Protein AF-A1SFR6-F1 (afdb_monomer_lite)

pLDDT: mean 79.35, std 17.64, range [28.84, 97.44]

Secondary structure (DSSP, 8-state):
---------HHHHHHHHHHHHHHTT-HHHHHHHHHHHHHHHHHHHHHHHTGGGSSSHHHHHHHHHHHHHHHHHHHHHSS-SSPPPHHHHHHHHHHHHHHTS-HHHHHHHHTTSPP-THHHH----TTTTSHHHHTTTT-------TTSPPPHHHHHHHHHTT--HHHHHHHHHHHHHHHHHHHHHHHHTT-HHHHHHHHHHHHHHHHHHHHHHHHHHTT-TT-HHHHHHHHHHTT--SHHHHHHTS-HHHHHHHHHHHSPPPPP--

Radius of gyration: 21.37 Å; chains: 1; bounding box: 47×49×62 Å

Structure (mmCIF, N/CA/C/O backbone):
data_AF-A1SFR6-F1
#
_entry.id   AF-A1SFR6-F1
#
loop_
_atom_site.group_PDB
_atom_site.id
_atom_site.type_symbol
_atom_site.label_atom_id
_atom_site.label_alt_id
_atom_site.label_comp_id
_atom_site.label_asym_id
_atom_site.label_entity_id
_atom_site.label_seq_id
_atom_site.pdbx_PDB_ins_code
_atom_site.Cartn_x
_atom_site.Cartn_y
_atom_site.Cartn_z
_atom_site.occupancy
_atom_site.B_iso_or_equiv
_atom_site.auth_seq_id
_atom_site.auth_comp_id
_atom_site.auth_asym_id
_atom_site.auth_atom_id
_atom_site.pdbx_PDB_model_num
ATOM 1 N N . MET A 1 1 ? -21.993 -15.827 -24.158 1.00 38.09 1 MET A N 1
ATOM 2 C CA . MET A 1 1 ? -21.712 -15.207 -22.851 1.00 38.09 1 MET A CA 1
ATOM 3 C C . MET A 1 1 ? -20.319 -15.636 -22.455 1.00 38.09 1 MET A C 1
ATOM 5 O O . MET A 1 1 ? -20.146 -16.711 -21.906 1.00 38.09 1 MET A O 1
ATOM 9 N N . THR A 1 2 ? -19.323 -14.873 -22.883 1.00 33.94 2 THR A N 1
ATOM 10 C CA . THR A 1 2 ? -17.959 -14.974 -22.367 1.00 33.94 2 THR A CA 1
ATOM 11 C C . THR A 1 2 ? -17.976 -14.317 -20.997 1.00 33.94 2 THR A C 1
ATOM 13 O O . THR A 1 2 ? -18.221 -13.115 -20.919 1.00 33.94 2 THR A O 1
ATOM 16 N N . GLU A 1 3 ? -17.816 -15.111 -19.939 1.00 28.84 3 GLU A N 1
ATOM 17 C CA . GLU A 1 3 ? -17.457 -14.597 -18.619 1.00 28.84 3 GLU A CA 1
ATOM 18 C C . GLU A 1 3 ? -16.194 -13.759 -18.798 1.00 28.84 3 GLU A C 1
ATOM 20 O O . GLU A 1 3 ? -15.129 -14.270 -19.148 1.00 28.84 3 GLU A O 1
ATOM 25 N N . THR A 1 4 ? -16.339 -12.445 -18.664 1.00 29.62 4 THR A N 1
ATOM 26 C CA . THR A 1 4 ? -15.201 -11.551 -18.513 1.00 29.62 4 THR A CA 1
ATOM 27 C C . THR A 1 4 ? -14.475 -12.030 -17.257 1.00 29.62 4 THR A C 1
ATOM 29 O O . THR A 1 4 ? -15.132 -12.114 -16.217 1.00 29.62 4 THR A O 1
ATOM 32 N N . PRO A 1 5 ? -13.182 -12.394 -17.316 1.00 35.88 5 PRO A N 1
ATOM 33 C CA . PRO A 1 5 ? -12.451 -12.739 -16.106 1.00 35.88 5 PRO A CA 1
ATOM 34 C C . PRO A 1 5 ? -12.616 -11.568 -15.137 1.00 35.88 5 PRO A C 1
ATOM 36 O O . PRO A 1 5 ? -12.372 -10.422 -15.522 1.00 35.88 5 PRO A O 1
ATOM 39 N N . HIS A 1 6 ? -13.114 -11.834 -13.925 1.00 38.12 6 HIS A N 1
ATOM 40 C CA . HIS A 1 6 ? -13.080 -10.846 -12.858 1.00 38.12 6 HIS A CA 1
ATOM 41 C C . HIS A 1 6 ? -11.612 -10.455 -12.702 1.00 38.12 6 HIS A C 1
ATOM 43 O O . HIS A 1 6 ? -10.792 -11.232 -12.222 1.00 38.12 6 HIS A O 1
ATOM 49 N N . HIS A 1 7 ? -11.256 -9.276 -13.204 1.00 45.97 7 HIS A N 1
ATOM 50 C CA . HIS A 1 7 ? -10.092 -8.587 -12.695 1.00 45.97 7 HIS A CA 1
ATOM 51 C C . HIS A 1 7 ? -10.418 -8.340 -11.227 1.00 45.97 7 HIS A C 1
ATOM 53 O O . HIS A 1 7 ? -11.244 -7.475 -10.936 1.00 45.97 7 HIS A O 1
ATOM 59 N N . ASP A 1 8 ? -9.868 -9.179 -10.347 1.00 61.69 8 ASP A N 1
ATOM 60 C CA . ASP A 1 8 ? -9.979 -9.009 -8.902 1.00 61.69 8 ASP A CA 1
ATOM 61 C C . ASP A 1 8 ? -9.606 -7.560 -8.597 1.00 61.69 8 ASP A C 1
ATOM 63 O O . ASP A 1 8 ? -8.489 -7.120 -8.898 1.00 61.69 8 ASP A O 1
ATOM 67 N N . ARG A 1 9 ? -10.571 -6.785 -8.094 1.00 82.19 9 ARG A N 1
ATOM 68 C CA . ARG A 1 9 ? -10.307 -5.400 -7.719 1.00 82.19 9 ARG A CA 1
ATOM 69 C C . ARG A 1 9 ? -9.296 -5.422 -6.580 1.00 82.19 9 ARG A C 1
ATOM 71 O O . ARG A 1 9 ? -9.320 -6.314 -5.730 1.00 82.19 9 ARG A O 1
ATOM 78 N N . LEU A 1 10 ? -8.391 -4.451 -6.560 1.00 84.69 10 LEU A N 1
ATOM 79 C CA . LEU A 1 10 ? -7.332 -4.405 -5.556 1.00 84.69 10 LEU A CA 1
ATOM 80 C C . LEU A 1 10 ? -7.887 -4.407 -4.110 1.00 84.69 10 LEU A C 1
ATOM 82 O O . LEU A 1 10 ? -7.353 -5.162 -3.292 1.00 84.69 10 LEU A O 1
ATOM 86 N N . PRO A 1 11 ? -8.997 -3.699 -3.794 1.00 90.31 11 PRO A N 1
ATOM 87 C CA . PRO A 1 11 ? -9.683 -3.837 -2.507 1.00 90.31 11 PRO A CA 1
ATOM 88 C C . PRO A 1 11 ? -10.073 -5.278 -2.137 1.00 90.31 11 PRO A C 1
ATOM 90 O O . PRO A 1 11 ? -9.856 -5.699 -1.000 1.00 90.31 11 PRO A O 1
ATOM 93 N N . ASP A 1 12 ? -10.575 -6.072 -3.088 1.00 90.62 12 ASP A N 1
ATOM 94 C CA . ASP A 1 12 ? -10.993 -7.460 -2.841 1.00 90.62 12 ASP A CA 1
ATOM 95 C C . ASP A 1 12 ? -9.790 -8.354 -2.502 1.00 90.62 12 ASP A C 1
ATOM 97 O O . ASP A 1 12 ? -9.860 -9.216 -1.617 1.00 90.62 12 ASP A O 1
ATOM 101 N N . ALA A 1 13 ? -8.652 -8.116 -3.162 1.00 89.88 13 ALA A N 1
ATOM 102 C CA . ALA A 1 13 ? -7.407 -8.827 -2.889 1.00 89.88 13 ALA A CA 1
ATOM 103 C C . ALA A 1 13 ? -6.877 -8.536 -1.473 1.00 89.88 13 ALA A C 1
ATOM 105 O O . ALA A 1 13 ? -6.418 -9.455 -0.785 1.00 89.88 13 ALA A O 1
ATOM 106 N N . TYR A 1 14 ? -6.987 -7.286 -1.015 1.00 92.31 14 TYR A N 1
ATOM 107 C CA . TYR A 1 14 ? -6.647 -6.889 0.352 1.00 92.31 14 TYR A CA 1
ATOM 108 C C . TYR A 1 14 ? -7.624 -7.454 1.390 1.00 92.31 14 TYR A C 1
ATOM 110 O O . TYR A 1 14 ? -7.184 -7.923 2.441 1.00 92.31 14 TYR A O 1
ATOM 118 N N . ALA A 1 15 ? -8.924 -7.510 1.090 1.00 93.19 15 ALA A N 1
ATOM 119 C CA . ALA A 1 15 ? -9.906 -8.154 1.962 1.00 93.19 15 ALA A CA 1
ATOM 120 C C . ALA A 1 15 ? -9.605 -9.654 2.147 1.00 93.19 15 ALA A C 1
ATOM 122 O O . ALA A 1 15 ? -9.674 -10.185 3.256 1.00 93.19 15 ALA A O 1
ATOM 123 N N . GLU A 1 16 ? -9.202 -10.341 1.076 1.00 92.19 16 GLU A N 1
ATOM 124 C CA . GLU A 1 16 ? -8.763 -11.738 1.147 1.00 92.19 16 GLU A CA 1
ATOM 125 C C . GLU A 1 16 ? -7.450 -11.907 1.924 1.00 92.19 16 GLU A C 1
ATOM 127 O O . GLU A 1 16 ? -7.289 -12.854 2.693 1.00 92.19 16 GLU A O 1
ATOM 132 N N . LEU A 1 17 ? -6.499 -10.988 1.760 1.00 91.19 17 LEU A N 1
ATOM 133 C CA . LEU A 1 17 ? -5.267 -10.974 2.550 1.00 91.19 17 LEU A CA 1
ATOM 134 C C . LEU A 1 17 ? -5.560 -10.767 4.046 1.00 91.19 17 LEU A C 1
ATOM 136 O O . LEU A 1 17 ? -5.002 -11.485 4.874 1.00 91.19 17 LEU A O 1
ATOM 140 N N . SER A 1 18 ? -6.492 -9.869 4.382 1.00 94.12 18 SER A N 1
ATOM 141 C CA . SER A 1 18 ? -6.946 -9.633 5.756 1.00 94.12 18 SER A CA 1
ATOM 142 C C . SER A 1 18 ? -7.499 -10.906 6.396 1.00 94.12 18 SER A C 1
ATOM 144 O O . SER A 1 18 ? -7.052 -11.292 7.476 1.00 94.12 18 SER A O 1
ATOM 146 N N . ARG A 1 19 ? -8.399 -11.619 5.701 1.00 93.44 19 ARG A N 1
ATOM 147 C CA . ARG A 1 19 ? -8.963 -12.895 6.177 1.00 93.44 19 ARG A CA 1
ATOM 148 C C . ARG A 1 19 ? -7.900 -13.962 6.415 1.00 93.44 19 ARG A C 1
ATOM 150 O O . ARG A 1 19 ? -7.951 -14.648 7.432 1.00 93.44 19 ARG A O 1
ATOM 157 N N . ARG A 1 20 ? -6.926 -14.094 5.511 1.00 90.06 20 ARG A N 1
ATOM 158 C CA . ARG A 1 20 ? -5.835 -15.069 5.669 1.00 90.06 20 ARG A CA 1
ATOM 159 C C . ARG A 1 20 ? -4.965 -14.758 6.880 1.00 90.06 20 ARG A C 1
ATOM 161 O O . ARG A 1 20 ? -4.755 -15.635 7.706 1.00 90.06 20 ARG A O 1
ATOM 168 N N . HIS A 1 21 ? -4.528 -13.511 7.042 1.00 88.81 21 HIS A N 1
ATOM 169 C CA . HIS A 1 21 ? -3.731 -13.138 8.211 1.00 88.81 21 HIS A CA 1
ATOM 170 C C . HIS A 1 21 ? -4.509 -13.277 9.522 1.00 88.81 21 HIS A C 1
ATOM 172 O O . HIS A 1 21 ? -3.941 -13.718 10.517 1.00 88.81 21 HIS A O 1
ATOM 178 N N . ALA A 1 22 ? -5.809 -12.966 9.519 1.00 90.06 22 ALA A N 1
ATOM 179 C CA . ALA A 1 22 ? -6.687 -13.199 10.661 1.00 90.06 22 ALA A CA 1
ATOM 180 C C . ALA A 1 22 ? -6.756 -14.695 11.020 1.00 90.06 22 ALA A C 1
ATOM 182 O O . ALA A 1 22 ? -6.596 -15.054 12.186 1.00 90.06 22 ALA A O 1
ATOM 183 N N . HIS A 1 23 ? -6.914 -15.565 10.018 1.00 87.06 23 HIS A N 1
ATOM 184 C CA . HIS A 1 23 ? -6.896 -17.020 10.185 1.00 87.06 23 HIS A CA 1
ATOM 185 C C . HIS A 1 23 ? -5.557 -17.537 10.735 1.00 87.06 23 HIS A C 1
ATOM 187 O O . HIS A 1 23 ? -5.539 -18.382 11.627 1.00 87.06 23 HIS A O 1
ATOM 193 N N . ASP A 1 24 ? -4.444 -16.983 10.252 1.00 83.81 24 ASP A N 1
ATOM 194 C CA . ASP A 1 24 ? -3.088 -17.335 10.687 1.00 83.81 24 ASP A CA 1
ATOM 195 C C . ASP A 1 24 ? -2.719 -16.735 12.063 1.00 83.81 24 ASP A C 1
ATOM 197 O O . ASP A 1 24 ? -1.638 -16.996 12.595 1.00 83.81 24 ASP A O 1
ATOM 201 N N . GLY A 1 25 ? -3.605 -15.927 12.656 1.00 82.50 25 GLY A N 1
ATOM 202 C CA . GLY A 1 25 ? -3.404 -15.274 13.950 1.00 82.50 25 GLY A CA 1
ATOM 203 C C . GLY A 1 25 ? -2.518 -14.023 13.911 1.00 82.50 25 GLY A C 1
ATOM 204 O O . GLY A 1 25 ? -2.195 -13.476 14.969 1.00 82.50 25 GLY A O 1
ATOM 205 N N . ASP A 1 26 ? -2.140 -13.534 12.725 1.00 85.38 26 ASP A N 1
ATOM 206 C CA . ASP A 1 26 ? -1.416 -12.271 12.547 1.00 85.38 26 ASP A CA 1
ATOM 207 C C . ASP A 1 26 ? -2.402 -11.096 12.462 1.00 85.38 26 ASP A C 1
ATOM 209 O O . ASP A 1 26 ? -2.668 -10.513 11.409 1.00 85.38 26 ASP A O 1
ATOM 213 N N . LEU A 1 27 ? -2.966 -10.753 13.622 1.00 87.62 27 LEU A N 1
ATOM 214 C CA . LEU A 1 27 ? -3.956 -9.685 13.764 1.00 87.62 27 LEU A CA 1
ATOM 215 C C . LEU A 1 27 ? -3.473 -8.342 13.211 1.00 87.62 27 LEU A C 1
ATOM 217 O O . LEU A 1 27 ? -4.256 -7.607 12.614 1.00 87.62 27 LEU A O 1
ATOM 221 N N . ARG A 1 28 ? -2.187 -8.013 13.381 1.00 85.81 28 ARG A N 1
ATOM 222 C CA . ARG A 1 28 ? -1.653 -6.726 12.926 1.00 85.81 28 ARG A CA 1
ATOM 223 C C . ARG A 1 28 ? -1.632 -6.649 11.403 1.00 85.81 28 ARG A C 1
ATOM 225 O O . ARG A 1 28 ? -2.056 -5.632 10.856 1.00 85.81 28 ARG A O 1
ATOM 232 N N . LEU A 1 29 ? -1.165 -7.696 10.720 1.00 86.69 29 LEU A N 1
ATOM 233 C CA . LEU A 1 29 ? -1.217 -7.736 9.256 1.00 86.69 29 LEU A CA 1
ATOM 234 C C . LEU A 1 29 ? -2.659 -7.804 8.745 1.00 86.69 29 LEU A C 1
ATOM 236 O O . LEU A 1 29 ? -2.971 -7.167 7.742 1.00 86.69 29 LEU A O 1
ATOM 240 N N . ALA A 1 30 ? -3.559 -8.486 9.458 1.00 91.31 30 ALA A N 1
ATOM 241 C CA . ALA A 1 30 ? -4.975 -8.516 9.106 1.00 91.31 30 ALA A CA 1
ATOM 242 C C . ALA A 1 30 ? -5.618 -7.117 9.126 1.00 91.31 30 ALA A C 1
ATOM 244 O O . ALA A 1 30 ? -6.342 -6.764 8.192 1.00 91.31 30 ALA A O 1
ATOM 245 N N . GLN A 1 31 ? -5.320 -6.309 10.152 1.00 92.69 31 GLN A N 1
ATOM 246 C CA . GLN A 1 31 ? -5.772 -4.916 10.253 1.00 92.69 31 GLN A CA 1
ATOM 247 C C . GLN A 1 31 ? -5.195 -4.043 9.141 1.00 92.69 31 GLN A C 1
ATOM 249 O O . GLN A 1 31 ? -5.928 -3.299 8.498 1.00 92.69 31 GLN A O 1
ATOM 254 N N . LEU A 1 32 ? -3.882 -4.134 8.911 1.00 90.69 32 LEU A N 1
ATOM 255 C CA . LEU A 1 32 ? -3.212 -3.335 7.888 1.00 90.69 32 LEU A CA 1
ATOM 256 C C . LEU A 1 32 ? -3.719 -3.681 6.484 1.00 90.69 32 LEU A C 1
ATOM 258 O O . LEU A 1 32 ? -3.912 -2.778 5.678 1.00 90.69 32 LEU A O 1
ATOM 262 N N . ALA A 1 33 ? -3.990 -4.959 6.207 1.00 92.75 33 ALA A N 1
ATOM 263 C CA . ALA A 1 33 ? -4.591 -5.384 4.949 1.00 92.75 33 ALA A CA 1
ATOM 264 C C . ALA A 1 33 ? -6.013 -4.830 4.781 1.00 92.75 33 ALA A C 1
ATOM 266 O O . ALA A 1 33 ? -6.335 -4.323 3.712 1.00 92.75 33 ALA A O 1
ATOM 267 N N . ALA A 1 34 ? -6.845 -4.878 5.829 1.00 95.69 34 ALA A N 1
ATOM 268 C CA . ALA A 1 34 ? -8.190 -4.300 5.785 1.00 95.69 34 ALA A CA 1
ATOM 269 C C . ALA A 1 34 ? -8.139 -2.791 5.500 1.00 95.69 34 ALA A C 1
ATOM 271 O O . ALA A 1 34 ? -8.781 -2.318 4.566 1.00 95.69 34 ALA A O 1
ATOM 272 N N . TRP A 1 35 ? -7.297 -2.064 6.238 1.00 95.44 35 TRP A N 1
ATOM 273 C CA . TRP A 1 35 ? -7.113 -0.627 6.054 1.00 95.44 35 TRP A CA 1
ATOM 274 C C . TRP A 1 35 ? -6.573 -0.267 4.664 1.00 95.44 35 TRP A C 1
ATOM 276 O O . TRP A 1 35 ? -7.069 0.659 4.031 1.00 95.44 35 TRP A O 1
ATOM 286 N N . ALA A 1 36 ? -5.595 -1.016 4.147 1.00 92.25 36 ALA A N 1
ATOM 287 C CA . ALA A 1 36 ? -5.084 -0.805 2.793 1.00 92.25 36 ALA A CA 1
ATOM 288 C C . ALA A 1 36 ? -6.184 -0.990 1.732 1.00 92.25 36 ALA A C 1
ATOM 290 O O . ALA A 1 36 ? -6.252 -0.216 0.778 1.00 92.25 36 ALA A O 1
ATOM 291 N N . GLY A 1 37 ? -7.078 -1.966 1.927 1.00 93.50 37 GLY A N 1
ATOM 292 C CA . GLY A 1 37 ? -8.272 -2.127 1.100 1.00 93.50 37 GLY A CA 1
ATOM 293 C C . GLY A 1 37 ? -9.166 -0.884 1.118 1.00 93.50 37 GLY A C 1
ATOM 294 O O . GLY A 1 37 ? -9.553 -0.404 0.055 1.00 93.50 37 GLY A O 1
ATOM 295 N N . ASP A 1 38 ? -9.427 -0.317 2.298 1.00 96.12 38 ASP A N 1
ATOM 296 C CA . ASP A 1 38 ? -10.253 0.888 2.457 1.00 96.12 38 ASP A CA 1
ATOM 297 C C . ASP A 1 38 ? -9.625 2.127 1.790 1.00 96.12 38 ASP A C 1
ATOM 299 O O . ASP A 1 38 ? -10.324 2.906 1.137 1.00 96.12 38 ASP A O 1
ATOM 303 N N . VAL A 1 39 ? -8.300 2.290 1.881 1.00 93.50 39 VAL A N 1
ATOM 304 C CA . VAL A 1 39 ? -7.580 3.371 1.182 1.00 93.50 39 VAL A CA 1
ATOM 305 C C . VAL A 1 39 ? -7.718 3.232 -0.337 1.00 93.50 39 VAL A C 1
ATOM 30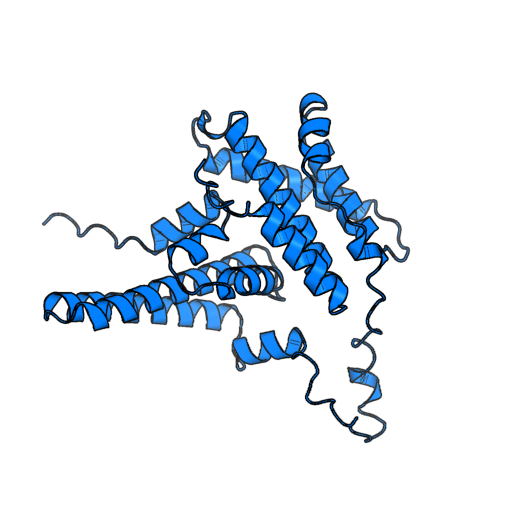7 O O . VAL A 1 39 ? -7.928 4.231 -1.024 1.00 93.50 39 VAL A O 1
ATOM 310 N N . HIS A 1 40 ? -7.665 2.012 -0.878 1.00 91.06 40 HIS A N 1
ATOM 311 C CA . HIS A 1 40 ? -7.886 1.801 -2.310 1.00 91.06 40 HIS A CA 1
ATOM 312 C C . HIS A 1 40 ? -9.345 2.006 -2.729 1.00 91.06 40 HIS A C 1
ATOM 314 O O . HIS A 1 40 ? -9.581 2.512 -3.822 1.00 91.06 40 HIS A O 1
ATOM 320 N N . VAL A 1 41 ? -10.323 1.698 -1.869 1.00 94.44 41 VAL A N 1
ATOM 321 C CA . VAL A 1 41 ? -11.729 2.075 -2.104 1.00 94.44 41 VAL A CA 1
ATOM 322 C C . VAL A 1 41 ? -11.866 3.592 -2.233 1.00 94.44 41 VAL A C 1
ATOM 324 O O . VAL A 1 41 ? -12.526 4.073 -3.157 1.00 94.44 41 VAL A O 1
ATOM 327 N N . LEU A 1 42 ? -11.226 4.351 -1.337 1.00 94.19 42 LEU A N 1
ATOM 328 C CA . LEU A 1 42 ? -11.203 5.809 -1.421 1.00 94.19 42 LEU A CA 1
ATOM 329 C C . LEU A 1 42 ? -10.559 6.278 -2.731 1.00 94.19 42 LEU A C 1
ATOM 331 O O . LEU A 1 42 ? -11.128 7.114 -3.429 1.00 94.19 42 LEU A O 1
ATOM 335 N N . GLU A 1 43 ? -9.394 5.736 -3.079 1.00 91.62 43 GLU A N 1
ATOM 336 C CA . GLU A 1 43 ? -8.693 6.093 -4.311 1.00 91.62 43 GLU A CA 1
ATOM 337 C C . GLU A 1 43 ? -9.566 5.842 -5.553 1.00 91.62 43 GLU A C 1
ATOM 339 O O . GLU A 1 43 ? -9.719 6.738 -6.385 1.00 91.62 43 GLU A O 1
ATOM 344 N N . GLU A 1 44 ? -10.188 4.663 -5.662 1.00 91.69 44 GLU A N 1
ATOM 345 C CA . GLU A 1 44 ? -11.110 4.324 -6.754 1.00 91.69 44 GLU A CA 1
ATOM 346 C C . GLU A 1 44 ? -12.264 5.332 -6.855 1.00 91.69 44 GLU A C 1
ATOM 348 O O . GLU A 1 44 ? -12.552 5.831 -7.945 1.00 91.69 44 GLU A O 1
ATOM 353 N N . LEU A 1 45 ? -12.885 5.693 -5.728 1.00 92.50 45 LEU A N 1
ATOM 354 C CA . LEU A 1 45 ? -13.964 6.681 -5.699 1.00 92.50 45 LEU A CA 1
ATOM 355 C C . LEU A 1 45 ? -13.497 8.071 -6.144 1.00 92.50 45 LEU A C 1
ATOM 357 O O . LEU A 1 45 ? -14.198 8.729 -6.911 1.00 92.50 45 LEU A O 1
ATOM 361 N N . LEU A 1 46 ? -12.315 8.521 -5.716 1.00 91.25 46 LEU A N 1
ATOM 362 C CA . LEU A 1 46 ? -11.770 9.810 -6.151 1.00 91.25 46 LEU A CA 1
ATOM 363 C C . LEU A 1 46 ? -11.587 9.844 -7.675 1.00 91.25 46 LEU A C 1
ATOM 365 O O . LEU A 1 46 ? -11.978 10.820 -8.323 1.00 91.25 46 LEU A O 1
ATOM 369 N N . TRP A 1 47 ? -11.054 8.769 -8.263 1.00 90.12 47 TRP A N 1
ATOM 370 C CA . TRP A 1 47 ? -10.910 8.647 -9.716 1.00 90.12 47 TRP A CA 1
ATOM 371 C C . TRP A 1 47 ? -12.256 8.623 -10.447 1.00 90.12 47 TRP A C 1
ATOM 373 O O . TRP A 1 47 ? -12.399 9.302 -11.466 1.00 90.12 47 TRP A O 1
ATOM 383 N N . GLU A 1 48 ? -13.245 7.894 -9.927 1.00 90.88 48 GLU A N 1
ATOM 384 C CA . GLU A 1 48 ? -14.599 7.836 -10.492 1.00 90.88 48 GLU A CA 1
ATOM 385 C C . GLU A 1 48 ? -15.328 9.191 -10.439 1.00 90.88 48 GLU A C 1
ATOM 387 O O . GLU A 1 48 ? -16.132 9.490 -11.325 1.00 90.88 48 GLU A O 1
ATOM 392 N N . HIS A 1 49 ? -15.045 10.020 -9.427 1.00 89.12 49 HIS A N 1
ATOM 393 C CA . HIS A 1 49 ? -15.846 11.205 -9.105 1.00 89.12 49 HIS A CA 1
ATOM 394 C C . HIS A 1 49 ? -15.196 12.565 -9.381 1.00 89.12 49 HIS A C 1
ATOM 396 O O . HIS A 1 49 ? -15.807 13.584 -9.058 1.00 89.12 49 HIS A O 1
ATOM 402 N N . GLY A 1 50 ? -14.019 12.642 -10.005 1.00 84.38 50 GLY A N 1
ATOM 403 C CA . GLY A 1 50 ? -13.498 13.956 -10.409 1.00 84.38 50 GLY A CA 1
ATOM 404 C C . GLY A 1 50 ? -11.987 14.117 -10.452 1.00 84.38 50 GLY A C 1
ATOM 405 O O . GLY A 1 50 ? -11.496 15.104 -11.003 1.00 84.38 50 GLY A O 1
ATOM 406 N N . LEU A 1 51 ? -11.233 13.192 -9.854 1.00 89.00 51 LEU A N 1
ATOM 407 C CA . LEU A 1 51 ? -9.793 13.375 -9.676 1.00 89.00 51 LEU A CA 1
ATOM 408 C C . LEU A 1 51 ? -9.062 13.469 -11.021 1.00 89.00 51 LEU A C 1
ATOM 410 O O . LEU A 1 51 ? -8.169 14.297 -11.171 1.00 89.00 51 LEU A O 1
ATOM 414 N N . ALA A 1 52 ? -9.498 12.709 -12.031 1.00 86.62 52 ALA A N 1
ATOM 415 C CA . ALA A 1 52 ? -8.931 12.756 -13.382 1.00 86.62 52 ALA A CA 1
ATOM 416 C C . ALA A 1 52 ? -9.136 14.104 -14.097 1.00 86.62 52 ALA A C 1
ATOM 418 O O . ALA A 1 52 ? -8.446 14.392 -15.073 1.00 86.62 52 ALA A O 1
ATOM 419 N N . GLN A 1 53 ? -10.095 14.916 -13.648 1.00 90.88 53 GLN A N 1
ATOM 420 C CA . GLN A 1 53 ? -10.383 16.237 -14.204 1.00 90.88 53 GLN A CA 1
ATOM 421 C C . GLN A 1 53 ? -9.677 17.363 -13.435 1.00 90.88 53 GLN A C 1
ATOM 423 O O . GLN A 1 53 ? -9.759 18.522 -13.849 1.00 90.88 53 GLN A O 1
ATOM 428 N N . ALA A 1 54 ? -8.985 17.050 -12.333 1.00 91.56 54 ALA A N 1
ATOM 429 C CA . ALA A 1 54 ? -8.183 18.023 -11.606 1.00 91.56 54 ALA A CA 1
ATOM 430 C C . ALA A 1 54 ? -6.985 18.493 -12.460 1.00 91.56 54 ALA A C 1
ATOM 432 O O . ALA A 1 54 ? -6.439 17.704 -13.233 1.00 91.56 54 ALA A O 1
ATOM 433 N N . PRO A 1 55 ? -6.531 19.755 -12.316 1.00 91.06 55 PRO A N 1
ATOM 434 C CA . PRO A 1 55 ? -5.353 20.255 -13.030 1.00 91.06 55 PRO A CA 1
ATOM 435 C C . PRO A 1 55 ? -4.075 19.456 -12.745 1.00 91.06 55 PRO A C 1
ATOM 437 O O . PRO A 1 55 ? -3.243 19.300 -13.633 1.00 91.06 55 PRO A O 1
ATOM 440 N N . ASP A 1 56 ? -3.941 18.955 -11.514 1.00 90.81 56 ASP A N 1
ATOM 441 C CA . ASP A 1 56 ? -2.877 18.047 -11.092 1.00 90.81 56 ASP A CA 1
ATOM 442 C C . ASP A 1 56 ? -3.472 16.950 -10.185 1.00 90.81 56 ASP A C 1
ATOM 444 O O . ASP A 1 56 ? -3.614 17.146 -8.971 1.00 90.81 56 ASP A O 1
ATOM 448 N N . PRO A 1 57 ? -3.884 15.807 -10.767 1.00 86.81 57 PRO A N 1
ATOM 449 C CA . PRO A 1 57 ? -4.513 14.714 -10.027 1.00 86.81 57 PRO A CA 1
ATOM 450 C C . PRO A 1 57 ? -3.623 14.125 -8.927 1.00 86.81 57 PRO A C 1
ATOM 452 O O . PRO A 1 57 ? -4.128 13.719 -7.884 1.00 86.81 57 PRO A O 1
ATOM 455 N N . LEU A 1 58 ? -2.301 14.091 -9.130 1.00 84.81 58 LEU A N 1
ATOM 456 C CA . LEU A 1 58 ? -1.369 13.489 -8.174 1.00 84.81 58 LEU A CA 1
ATOM 457 C C . LEU A 1 58 ? -1.156 14.387 -6.957 1.00 84.81 58 LEU A C 1
ATOM 459 O O . LEU A 1 58 ? -1.176 13.900 -5.828 1.00 84.81 58 LEU A O 1
ATOM 463 N N . VAL A 1 59 ? -1.001 15.696 -7.172 1.00 87.06 59 VAL A N 1
ATOM 464 C CA . VAL A 1 59 ? -0.920 16.667 -6.071 1.00 87.06 59 VAL A CA 1
ATOM 465 C C . VAL A 1 59 ? -2.227 16.694 -5.283 1.00 87.06 59 VAL A C 1
ATOM 467 O O . VAL A 1 59 ? -2.204 16.713 -4.053 1.00 87.06 59 VAL A O 1
ATOM 470 N N . GLN A 1 60 ? -3.370 16.634 -5.972 1.00 89.94 60 GLN A N 1
ATOM 471 C CA . GLN A 1 60 ? -4.672 16.581 -5.313 1.00 89.94 60 GLN A CA 1
ATOM 472 C C . GLN A 1 60 ? -4.830 15.304 -4.473 1.00 89.94 60 GLN A C 1
ATOM 474 O O . GLN A 1 60 ? -5.288 15.379 -3.334 1.00 89.94 60 GLN A O 1
ATOM 479 N N . LEU A 1 61 ? -4.420 14.146 -5.000 1.00 88.50 61 LEU A N 1
ATOM 480 C CA . LEU A 1 61 ? -4.450 12.879 -4.268 1.00 88.50 61 LEU A CA 1
ATOM 481 C C . LEU A 1 61 ? -3.546 12.915 -3.028 1.00 88.50 61 LEU A C 1
ATOM 483 O O . LEU A 1 61 ? -3.957 12.456 -1.964 1.00 88.50 61 LEU A O 1
ATOM 487 N N . ALA A 1 62 ? -2.353 13.506 -3.136 1.00 85.94 62 ALA A N 1
ATOM 488 C CA . ALA A 1 62 ? -1.443 13.673 -2.004 1.00 85.94 62 ALA A CA 1
ATOM 489 C C . ALA A 1 62 ? -2.050 14.555 -0.898 1.00 85.94 62 ALA A C 1
ATOM 491 O O . ALA A 1 62 ? -1.998 14.183 0.272 1.00 85.94 62 ALA A O 1
ATOM 492 N N . ALA A 1 63 ? -2.685 15.674 -1.262 1.00 89.75 63 ALA A N 1
ATOM 493 C CA . ALA A 1 63 ? -3.349 16.561 -0.304 1.00 89.75 63 ALA A CA 1
ATOM 494 C C . ALA A 1 63 ? -4.532 15.880 0.412 1.00 89.75 63 ALA A C 1
ATOM 496 O O . ALA A 1 63 ? -4.744 16.076 1.612 1.00 89.75 63 ALA A O 1
ATOM 497 N N . VAL A 1 64 ? -5.294 15.046 -0.308 1.00 92.38 64 VAL A N 1
ATOM 498 C CA . VAL A 1 64 ? -6.349 14.219 0.298 1.00 92.38 64 VAL A CA 1
ATOM 499 C C . VAL A 1 64 ? -5.747 13.202 1.267 1.00 92.38 64 VAL A C 1
ATOM 501 O O . VAL A 1 64 ? -6.228 13.080 2.391 1.00 92.38 64 VAL A O 1
ATOM 504 N N . GLY A 1 65 ? -4.672 12.516 0.870 1.00 89.56 65 GLY A N 1
ATOM 505 C CA . GLY A 1 65 ? -3.964 11.568 1.732 1.00 89.56 65 GLY A CA 1
ATOM 506 C C . GLY A 1 65 ? -3.444 12.206 3.023 1.00 89.56 65 GLY A C 1
ATOM 507 O O . GLY A 1 65 ? -3.631 11.638 4.095 1.00 89.56 65 GLY A O 1
ATOM 508 N N . GLU A 1 66 ? -2.864 13.407 2.944 1.00 90.38 66 GLU A N 1
ATOM 509 C CA . GLU A 1 66 ? -2.414 14.174 4.115 1.00 90.38 66 GLU A CA 1
ATOM 510 C C . GLU A 1 66 ? -3.582 14.527 5.047 1.00 90.38 66 GLU A C 1
ATOM 512 O O . GLU A 1 66 ? -3.486 14.349 6.260 1.00 90.38 66 GLU A O 1
ATOM 517 N N . SER A 1 67 ? -4.716 14.954 4.483 1.00 94.62 67 SER A N 1
ATOM 518 C CA . SER A 1 67 ? -5.920 15.281 5.261 1.00 94.62 67 SER A CA 1
ATOM 519 C C . SER A 1 67 ? -6.467 14.058 6.006 1.00 94.62 67 SER A C 1
ATOM 521 O O . SER A 1 67 ? -6.772 14.147 7.194 1.00 94.62 67 SER A O 1
ATOM 523 N N . VAL A 1 68 ? -6.532 12.901 5.334 1.00 94.38 68 VAL A N 1
ATOM 524 C CA . VAL A 1 68 ? -6.956 11.632 5.948 1.00 94.38 68 VAL A CA 1
ATOM 525 C C . VAL A 1 68 ? -5.970 11.188 7.029 1.00 94.38 68 VAL A C 1
ATOM 527 O O . VAL A 1 68 ? -6.395 10.768 8.102 1.00 94.38 68 VAL A O 1
ATOM 530 N N . ALA A 1 69 ? -4.660 11.298 6.787 1.00 88.69 69 ALA A N 1
ATOM 531 C CA . ALA A 1 69 ? -3.643 10.942 7.775 1.00 88.69 69 ALA A CA 1
ATOM 532 C C . ALA A 1 69 ? -3.782 11.780 9.055 1.00 88.69 69 ALA A C 1
ATOM 534 O O . ALA A 1 69 ? -3.821 11.220 10.150 1.00 88.69 69 ALA A O 1
ATOM 535 N N . LEU A 1 70 ? -3.951 13.100 8.920 1.00 91.25 70 LEU A N 1
ATOM 536 C CA . LEU A 1 70 ? -4.181 13.997 10.054 1.00 91.25 70 LEU A CA 1
ATOM 537 C C . LEU A 1 70 ? -5.468 13.655 10.815 1.00 91.25 70 LEU A C 1
ATOM 539 O O . LEU A 1 70 ? -5.463 13.656 12.046 1.00 91.25 70 LEU A O 1
ATOM 543 N N . ALA A 1 71 ? -6.554 13.332 10.107 1.00 93.69 71 ALA A N 1
ATOM 544 C CA . ALA A 1 71 ? -7.811 12.930 10.733 1.00 93.69 71 ALA A CA 1
ATOM 545 C C . ALA A 1 71 ? -7.662 11.624 11.531 1.00 93.69 71 ALA A C 1
ATOM 547 O O . ALA A 1 71 ? -8.151 11.525 12.655 1.00 93.69 71 ALA A O 1
ATOM 548 N N . VAL A 1 72 ? -6.950 10.634 10.982 1.00 91.56 72 VAL A N 1
ATOM 549 C CA . VAL A 1 72 ? -6.676 9.362 11.669 1.00 91.56 72 VAL A CA 1
ATOM 550 C C . VAL A 1 72 ? -5.777 9.575 12.887 1.00 91.56 72 VAL A C 1
ATOM 552 O O . VAL A 1 72 ? -6.024 8.981 13.934 1.00 91.56 72 VAL A O 1
ATOM 555 N N . GLU A 1 73 ? -4.756 10.427 12.784 1.00 89.38 73 GLU A N 1
ATOM 556 C CA . GLU A 1 73 ? -3.909 10.780 13.926 1.00 89.38 73 GLU A CA 1
ATOM 557 C C . GLU A 1 73 ? -4.694 11.459 15.048 1.00 89.38 73 GLU A C 1
ATOM 559 O O . GLU A 1 73 ? -4.452 11.167 16.217 1.00 89.38 73 GLU A O 1
ATOM 564 N N . GLU A 1 74 ? -5.620 12.356 14.709 1.00 90.75 74 GLU A N 1
ATOM 565 C CA . GLU A 1 74 ? -6.479 13.010 15.696 1.00 90.75 74 GLU A CA 1
ATOM 566 C C . GLU A 1 74 ? -7.423 12.004 16.355 1.00 90.75 74 GLU A C 1
ATOM 568 O O . GLU A 1 74 ? -7.439 11.895 17.579 1.00 90.75 74 GLU A O 1
ATOM 573 N N . ALA A 1 75 ? -8.106 11.173 15.563 1.00 89.50 75 ALA A N 1
ATOM 574 C CA . ALA A 1 75 ? -8.960 10.115 16.094 1.00 89.50 75 ALA A CA 1
ATOM 575 C C . ALA A 1 75 ? -8.182 9.147 16.998 1.00 89.50 75 ALA A C 1
ATOM 577 O O . ALA A 1 75 ? -8.698 8.699 18.019 1.00 89.50 75 ALA A O 1
ATOM 578 N N . ALA A 1 76 ? -6.917 8.859 16.673 1.00 86.56 76 ALA A N 1
ATOM 579 C CA . ALA A 1 76 ? -6.058 8.021 17.499 1.00 86.56 76 ALA A CA 1
ATOM 580 C C . ALA A 1 76 ? -5.730 8.642 18.869 1.00 86.56 76 ALA A C 1
ATOM 582 O O . ALA A 1 76 ? -5.505 7.894 19.821 1.00 86.56 76 ALA A O 1
ATOM 583 N N . ARG A 1 77 ? -5.712 9.978 18.995 1.00 87.31 77 ARG A N 1
ATOM 584 C CA . ARG A 1 77 ? -5.526 10.681 20.282 1.00 87.31 77 ARG A CA 1
ATOM 585 C C . ARG A 1 77 ? -6.766 10.595 21.171 1.00 87.31 77 ARG A C 1
ATOM 587 O O . ARG A 1 77 ? -6.622 10.593 22.390 1.00 87.31 77 ARG A O 1
ATOM 594 N N . ASP A 1 78 ? -7.944 10.489 20.562 1.00 85.62 78 ASP A N 1
ATOM 595 C CA . ASP A 1 78 ? -9.235 10.395 21.252 1.00 85.62 78 ASP A CA 1
ATOM 596 C C . ASP A 1 78 ? -9.625 8.956 21.629 1.00 85.62 78 ASP A C 1
ATOM 598 O O . ASP A 1 78 ? -10.641 8.725 22.295 1.00 85.62 78 ASP A O 1
ATOM 602 N N . LEU A 1 79 ? -8.818 7.968 21.231 1.00 84.50 79 LEU A N 1
ATOM 603 C CA . LEU A 1 79 ? -9.040 6.578 21.604 1.00 84.50 79 LEU A CA 1
ATOM 604 C C . LEU A 1 79 ? -8.920 6.380 23.125 1.00 84.50 79 LEU A C 1
ATOM 606 O O . LEU A 1 79 ? -8.064 6.977 23.778 1.00 84.50 79 LEU A O 1
ATOM 610 N N . PRO A 1 80 ? -9.746 5.498 23.717 1.00 82.31 80 PRO A N 1
ATOM 611 C CA . PRO A 1 80 ? -9.671 5.214 25.141 1.00 82.31 80 PRO A CA 1
ATOM 612 C C . PRO A 1 80 ? -8.341 4.538 25.503 1.00 82.31 80 PRO A C 1
ATOM 614 O O . PRO A 1 80 ? -7.875 3.656 24.787 1.00 82.31 80 PRO A O 1
ATOM 617 N N . ASP A 1 81 ? -7.815 4.833 26.696 1.00 77.50 81 ASP A N 1
ATOM 618 C CA . ASP A 1 81 ? -6.590 4.227 27.261 1.00 77.50 81 ASP A CA 1
ATOM 619 C C . ASP A 1 81 ? -6.684 2.698 27.517 1.00 77.50 81 ASP A C 1
ATOM 621 O O . ASP A 1 81 ? -5.772 2.076 28.069 1.00 77.50 81 ASP A O 1
ATOM 625 N N . GLY A 1 82 ? -7.818 2.077 27.183 1.00 76.12 82 GLY A N 1
ATOM 626 C CA . GLY A 1 82 ? -8.101 0.662 27.397 1.00 76.12 82 GLY A CA 1
ATOM 627 C C . GLY A 1 82 ? -7.677 -0.239 26.231 1.00 76.12 82 GLY A C 1
ATOM 628 O O . GLY A 1 82 ? -7.294 0.233 25.163 1.00 76.12 82 GLY A O 1
ATOM 629 N N . PRO A 1 83 ? -7.764 -1.570 26.406 1.00 76.44 83 PRO A N 1
ATOM 630 C CA . PRO A 1 83 ? -7.494 -2.500 25.320 1.00 76.44 83 PRO A CA 1
ATOM 631 C C . PRO A 1 83 ? -8.528 -2.321 24.203 1.00 76.44 83 PRO A C 1
ATOM 633 O O . PRO A 1 83 ? -9.725 -2.514 24.418 1.00 76.44 83 PRO A O 1
ATOM 636 N N . LEU A 1 84 ? -8.050 -1.990 23.006 1.00 82.44 84 LEU A N 1
ATOM 637 C CA . LEU A 1 84 ? -8.862 -1.955 21.795 1.00 82.44 84 LEU A CA 1
ATOM 638 C C . LEU A 1 84 ? -8.835 -3.311 21.096 1.00 82.44 84 LEU A C 1
ATOM 640 O O . LEU A 1 84 ? -7.803 -3.986 21.048 1.00 82.44 84 LEU A O 1
ATOM 644 N N . THR A 1 85 ? -9.974 -3.702 20.530 1.00 88.56 85 THR A N 1
ATOM 645 C CA . THR A 1 85 ? -10.032 -4.859 19.635 1.00 88.56 85 THR A CA 1
ATOM 646 C C . THR A 1 85 ? -9.405 -4.508 18.289 1.00 88.56 85 THR A C 1
ATOM 648 O O . THR A 1 85 ? -9.318 -3.338 17.907 1.00 88.56 85 THR A O 1
ATOM 651 N N . ALA A 1 86 ? -8.979 -5.529 17.541 1.00 88.12 86 ALA A N 1
ATOM 652 C CA . ALA A 1 86 ? -8.390 -5.311 16.227 1.00 88.12 86 ALA A CA 1
ATOM 653 C C . ALA A 1 86 ? -9.366 -4.595 15.276 1.00 88.12 86 ALA A C 1
ATOM 655 O O . ALA A 1 86 ? -8.976 -3.672 14.558 1.00 88.12 86 ALA A O 1
ATOM 656 N N . ARG A 1 87 ? -10.642 -4.985 15.345 1.00 92.50 87 ARG A N 1
ATOM 657 C CA . ARG A 1 87 ? -11.760 -4.354 14.648 1.00 92.50 87 ARG A CA 1
ATOM 658 C C . ARG A 1 87 ? -11.945 -2.887 15.034 1.00 92.50 87 ARG A C 1
ATOM 660 O O . ARG A 1 87 ? -11.984 -2.049 14.141 1.00 92.50 87 ARG A O 1
ATOM 667 N N . ALA A 1 88 ? -11.977 -2.572 16.331 1.00 90.12 88 ALA A N 1
ATOM 668 C CA . ALA A 1 88 ? -12.218 -1.209 16.811 1.00 90.12 88 ALA A CA 1
ATOM 669 C C . ALA A 1 88 ? -11.178 -0.204 16.290 1.00 90.12 88 ALA A C 1
ATOM 671 O O . ALA A 1 88 ? -11.517 0.931 15.977 1.00 90.12 88 ALA A O 1
ATOM 672 N N . VAL A 1 89 ? -9.917 -0.627 16.143 1.00 90.50 89 VAL A N 1
ATOM 673 C CA . VAL A 1 89 ? -8.864 0.220 15.557 1.00 90.50 89 VAL A CA 1
ATOM 674 C C . VAL A 1 89 ? -9.158 0.557 14.092 1.00 90.50 89 VAL A C 1
ATOM 676 O O . VAL A 1 89 ? -8.993 1.704 13.686 1.00 90.50 89 VAL A O 1
ATOM 679 N N . VAL A 1 90 ? -9.590 -0.424 13.291 1.00 94.62 90 VAL A N 1
ATOM 680 C CA . VAL A 1 90 ? -9.912 -0.194 11.872 1.00 94.62 90 VAL A CA 1
ATOM 681 C C . VAL A 1 90 ? -11.202 0.617 11.736 1.00 94.62 90 VAL A C 1
ATOM 683 O O . VAL A 1 90 ? -11.273 1.499 10.890 1.00 94.62 90 VAL A O 1
ATOM 686 N N . GLU A 1 91 ? -12.197 0.383 12.592 1.00 94.94 91 GLU A N 1
ATOM 687 C CA . GLU A 1 91 ? -13.435 1.172 12.618 1.00 94.94 91 GLU A CA 1
ATOM 688 C C . GLU A 1 91 ? -13.173 2.645 12.959 1.00 94.94 91 GLU A C 1
ATOM 690 O O . GLU A 1 91 ? -13.684 3.515 12.258 1.00 94.94 91 GLU A O 1
ATOM 695 N N . ALA A 1 92 ? -12.312 2.935 13.940 1.00 92.56 92 ALA A N 1
ATOM 696 C CA . ALA A 1 92 ? -11.912 4.308 14.255 1.00 92.56 92 ALA A CA 1
ATOM 697 C C . ALA A 1 92 ? -11.196 4.990 13.074 1.00 92.56 92 ALA A C 1
ATOM 699 O O . ALA A 1 92 ? -11.464 6.149 12.759 1.00 92.56 92 ALA A O 1
ATOM 700 N N . ALA A 1 93 ? -10.322 4.262 12.370 1.00 94.38 93 ALA A N 1
ATOM 701 C CA . ALA A 1 93 ? -9.660 4.780 11.174 1.00 94.38 93 ALA A CA 1
ATOM 702 C C . ALA A 1 93 ? -10.649 5.027 10.018 1.00 94.38 93 ALA A C 1
ATOM 704 O O . ALA A 1 93 ? -10.551 6.045 9.331 1.00 94.38 93 ALA A O 1
ATOM 705 N N . ARG A 1 94 ? -11.633 4.136 9.819 1.00 97.44 94 ARG A N 1
ATOM 706 C CA . ARG A 1 94 ? -12.717 4.319 8.837 1.00 97.44 94 ARG A CA 1
ATOM 707 C C . ARG A 1 94 ? -13.565 5.537 9.156 1.00 97.44 94 ARG A C 1
ATOM 709 O O . ARG A 1 94 ? -13.881 6.295 8.246 1.00 97.44 94 ARG A O 1
ATOM 716 N N . GLU A 1 95 ? -13.923 5.730 10.420 1.00 96.38 95 GLU A N 1
ATOM 717 C CA . GLU A 1 95 ? -14.689 6.895 10.858 1.00 96.38 95 GLU A CA 1
ATOM 718 C C . GLU A 1 95 ? -13.928 8.192 10.553 1.00 96.38 95 GLU A C 1
ATOM 720 O O . GLU A 1 95 ? -14.478 9.090 9.913 1.00 96.38 95 GLU A O 1
ATOM 725 N N . ALA A 1 96 ? -12.641 8.258 10.900 1.00 96.12 96 ALA A N 1
ATOM 726 C CA . ALA A 1 96 ? -11.781 9.396 10.576 1.00 96.12 96 ALA A CA 1
ATOM 727 C C . ALA A 1 96 ? -11.677 9.653 9.060 1.00 96.12 96 ALA A C 1
ATOM 729 O O . ALA A 1 96 ? -11.809 10.790 8.604 1.00 96.12 96 ALA A O 1
ATOM 730 N N . LEU A 1 97 ? -11.495 8.598 8.257 1.00 97.19 97 LEU A N 1
ATOM 731 C CA . LEU A 1 97 ? -11.465 8.709 6.797 1.00 97.19 97 LEU A CA 1
ATOM 732 C C . LEU A 1 97 ? -12.781 9.262 6.261 1.00 97.19 97 LEU A C 1
ATOM 734 O O . LEU A 1 97 ? -12.770 10.238 5.520 1.00 97.19 97 LEU A O 1
ATOM 738 N N . VAL A 1 98 ? -13.912 8.668 6.639 1.00 97.19 98 VAL A N 1
ATOM 739 C CA . VAL A 1 98 ? -15.237 9.061 6.142 1.00 97.19 98 VAL A CA 1
ATOM 740 C C . VAL A 1 98 ? -15.538 10.515 6.498 1.00 97.19 98 VAL A C 1
ATOM 742 O O . VAL A 1 98 ? -15.931 11.293 5.631 1.00 97.19 98 VAL A O 1
ATOM 745 N N . THR A 1 99 ? -15.276 10.908 7.743 1.00 95.69 99 THR A N 1
ATOM 746 C CA . THR A 1 99 ? -15.522 12.270 8.244 1.00 95.69 99 THR A CA 1
ATOM 747 C C . THR A 1 99 ? -14.583 13.334 7.670 1.00 95.69 99 THR A C 1
ATOM 749 O O . THR A 1 99 ? -14.881 14.520 7.788 1.00 95.69 99 THR A O 1
ATOM 752 N N . THR A 1 100 ? -13.504 12.939 6.983 1.00 95.94 100 THR A N 1
ATOM 753 C CA . THR A 1 100 ? -12.653 13.864 6.211 1.00 95.94 100 THR A CA 1
ATOM 754 C C . THR A 1 100 ? -13.385 14.435 4.984 1.00 95.94 100 THR A C 1
ATOM 756 O O . THR A 1 100 ? -12.997 15.479 4.461 1.00 95.94 100 THR A O 1
ATOM 759 N N . PHE A 1 101 ? -14.454 13.777 4.521 1.00 94.94 101 PHE A N 1
ATOM 760 C CA . PHE A 1 101 ? -15.214 14.165 3.331 1.00 94.94 101 PHE A CA 1
ATOM 761 C C . PHE A 1 101 ? -16.598 14.723 3.677 1.00 94.94 101 PHE A C 1
ATOM 763 O O . PHE A 1 101 ? -17.124 14.515 4.772 1.00 94.94 101 PHE A O 1
ATOM 770 N N . ASP A 1 102 ? -17.216 15.401 2.706 1.00 93.25 102 ASP A N 1
ATOM 771 C CA . ASP A 1 102 ? -18.606 15.850 2.805 1.00 93.25 102 ASP A CA 1
ATOM 772 C C . ASP A 1 102 ? -19.570 14.663 2.989 1.00 93.25 102 ASP A C 1
ATOM 774 O O . ASP A 1 102 ? -19.391 13.592 2.400 1.00 93.25 102 ASP A O 1
ATOM 778 N N . GLU A 1 103 ? -20.653 14.885 3.743 1.00 93.31 103 GLU A N 1
ATOM 779 C CA . GLU A 1 103 ? -21.664 13.869 4.096 1.00 93.31 103 GLU A CA 1
ATOM 780 C C . GLU A 1 103 ? -22.253 13.140 2.873 1.00 93.31 103 GLU A C 1
ATOM 782 O O . GLU A 1 103 ? -22.625 11.969 2.942 1.00 93.31 103 GLU A O 1
ATOM 787 N N . SER A 1 104 ? -22.279 13.802 1.713 1.00 91.31 104 SER A N 1
ATOM 788 C CA . SER A 1 104 ? -22.758 13.230 0.450 1.00 91.31 104 SER A CA 1
ATOM 789 C C . SER A 1 104 ? -21.936 12.034 -0.051 1.00 91.31 104 SER A C 1
ATOM 791 O O . SER A 1 104 ? -22.460 11.233 -0.825 1.00 91.31 104 SER A O 1
ATOM 793 N N . VAL A 1 105 ? -20.677 11.894 0.379 1.00 91.75 105 VAL A N 1
ATOM 794 C CA . VAL A 1 105 ? -19.762 10.812 -0.027 1.00 91.75 105 VAL A CA 1
ATOM 795 C C . VAL A 1 105 ? -19.714 9.686 1.012 1.00 91.75 105 VAL A C 1
ATOM 797 O O . VAL A 1 105 ? -19.294 8.574 0.694 1.00 91.75 105 VAL A O 1
ATOM 800 N N . HIS A 1 106 ? -20.203 9.922 2.235 1.00 95.25 106 HIS A N 1
ATOM 801 C CA . HIS A 1 106 ? -20.101 8.964 3.344 1.00 95.25 106 HIS A CA 1
ATOM 802 C C . HIS A 1 106 ? -20.724 7.612 3.002 1.00 95.25 106 HIS A C 1
ATOM 804 O O . HIS A 1 106 ? -20.079 6.579 3.165 1.00 95.25 106 HIS A O 1
ATOM 810 N N . GLY A 1 107 ? -21.945 7.620 2.456 1.00 93.69 107 GLY A N 1
ATOM 811 C CA . GLY A 1 107 ? -22.630 6.392 2.044 1.00 93.69 107 GLY A CA 1
ATOM 812 C C . GLY A 1 107 ? -21.867 5.618 0.966 1.00 93.69 107 GLY A C 1
ATOM 813 O O . GLY A 1 107 ? -21.762 4.402 1.049 1.00 93.69 107 GLY A O 1
ATOM 814 N N . LEU A 1 108 ? -21.252 6.318 0.004 1.00 94.31 108 LEU A N 1
ATOM 815 C CA . LEU A 1 108 ? -20.496 5.683 -1.084 1.00 94.31 108 LEU A CA 1
ATOM 816 C C . LEU A 1 108 ? -19.249 4.951 -0.579 1.00 94.31 108 LEU A C 1
ATOM 818 O O . LEU A 1 108 ? -18.921 3.884 -1.097 1.00 94.31 108 LEU A O 1
ATOM 822 N N . LEU A 1 109 ? -18.559 5.525 0.410 1.00 94.31 109 LEU A N 1
ATOM 823 C CA . LEU A 1 109 ? -17.402 4.902 1.052 1.00 94.31 109 LEU A CA 1
ATOM 824 C C . LEU A 1 109 ? -17.826 3.685 1.877 1.00 94.31 109 LEU A C 1
ATOM 826 O O . LEU A 1 109 ? -17.320 2.585 1.660 1.00 94.31 109 LEU A O 1
ATOM 830 N N . VAL A 1 110 ? -18.792 3.873 2.782 1.00 95.44 110 VAL A N 1
ATOM 831 C CA . VAL A 1 110 ? -19.252 2.823 3.704 1.00 95.44 110 VAL A CA 1
ATOM 832 C C . VAL A 1 110 ? -19.810 1.616 2.951 1.00 95.44 110 VAL A C 1
ATOM 834 O O . VAL A 1 110 ? -19.487 0.487 3.312 1.00 95.44 110 VAL A O 1
ATOM 837 N N . ASP A 1 111 ? -20.569 1.834 1.873 1.00 96.06 111 ASP A N 1
ATOM 838 C CA . ASP A 1 111 ? -21.146 0.756 1.060 1.00 96.06 111 ASP A CA 1
ATOM 839 C C . ASP A 1 111 ? -20.087 -0.090 0.328 1.00 96.06 111 ASP A C 1
ATOM 841 O O . ASP A 1 111 ? -20.375 -1.216 -0.086 1.00 96.06 111 ASP A O 1
ATOM 845 N N . ARG A 1 112 ? -18.872 0.440 0.132 1.00 95.44 112 ARG A N 1
ATOM 846 C CA . ARG A 1 112 ? -17.781 -0.248 -0.579 1.00 95.44 112 ARG A CA 1
ATOM 847 C C . ARG A 1 112 ? -16.724 -0.849 0.341 1.00 95.44 112 ARG A C 1
ATOM 849 O O . ARG A 1 112 ? -15.929 -1.664 -0.125 1.00 95.44 112 ARG A O 1
ATOM 856 N N . PHE A 1 113 ? -16.686 -0.472 1.615 1.00 96.44 113 PHE A N 1
ATOM 857 C CA . PHE A 1 113 ? -15.744 -1.061 2.558 1.00 96.44 113 PHE A CA 1
ATOM 858 C C . PHE A 1 113 ? -16.040 -2.540 2.806 1.00 96.44 113 PHE A C 1
ATOM 860 O O . PHE A 1 113 ? -17.187 -2.959 2.961 1.00 96.44 113 PHE A O 1
ATOM 867 N N . ALA A 1 114 ? -14.978 -3.341 2.885 1.00 95.56 114 ALA A N 1
ATOM 868 C CA . ALA A 1 114 ? -15.106 -4.757 3.198 1.00 95.56 114 ALA A CA 1
ATOM 869 C C . ALA A 1 114 ? -15.583 -4.965 4.646 1.00 95.56 114 ALA A C 1
ATOM 871 O O . ALA A 1 114 ? -15.300 -4.159 5.540 1.00 95.56 114 ALA A O 1
ATOM 872 N N . ASP A 1 115 ? -16.266 -6.081 4.893 1.00 94.81 115 ASP A N 1
ATOM 873 C CA . ASP A 1 115 ? -16.635 -6.496 6.245 1.00 94.81 115 ASP A CA 1
ATOM 874 C C . ASP A 1 115 ? -15.384 -6.786 7.112 1.00 94.81 115 ASP A C 1
ATOM 876 O O . ASP A 1 115 ? -14.313 -7.130 6.598 1.00 94.81 115 ASP A O 1
ATOM 880 N N . LEU A 1 116 ? -15.515 -6.594 8.430 1.00 95.81 116 LEU A N 1
ATOM 881 C CA . LEU A 1 116 ? -14.429 -6.732 9.410 1.00 95.81 116 LEU A CA 1
ATOM 882 C C . LEU A 1 116 ? -14.620 -7.900 10.391 1.00 95.81 116 LEU A C 1
ATOM 884 O O . LEU A 1 116 ? -13.838 -8.012 11.334 1.00 95.81 116 LEU A O 1
ATOM 888 N N . ALA A 1 117 ? -15.619 -8.770 10.209 1.00 93.12 117 ALA A N 1
ATOM 889 C CA . ALA A 1 117 ? -15.922 -9.868 11.133 1.00 93.12 117 ALA A CA 1
ATOM 890 C C . ALA A 1 117 ? -14.720 -10.795 11.379 1.00 93.12 117 ALA A C 1
ATOM 892 O O . ALA A 1 117 ? -14.524 -11.275 12.495 1.00 93.12 117 ALA A O 1
ATOM 893 N N . GLN A 1 118 ? -13.843 -10.970 10.387 1.00 92.06 118 GLN A N 1
ATOM 894 C CA . GLN A 1 118 ? -12.602 -11.735 10.535 1.00 92.06 118 GLN A CA 1
ATOM 895 C C . GLN A 1 118 ? -11.691 -11.204 11.653 1.00 92.06 118 GLN A C 1
ATOM 897 O O . GLN A 1 118 ? -10.919 -11.966 12.229 1.00 92.06 118 GLN A O 1
ATOM 902 N N . LEU A 1 119 ? -11.765 -9.908 11.975 1.00 91.94 119 LEU A N 1
ATOM 903 C CA . LEU A 1 119 ? -10.959 -9.291 13.030 1.00 91.94 119 LEU A CA 1
ATOM 904 C C . LEU A 1 119 ? -11.510 -9.563 14.439 1.00 91.94 119 LEU A C 1
ATOM 906 O O . LEU A 1 119 ? -10.768 -9.391 15.405 1.00 91.94 119 LEU A O 1
ATOM 910 N N . ASP A 1 120 ? -12.769 -9.996 14.558 1.00 86.50 120 ASP A N 1
ATOM 911 C CA . ASP A 1 120 ? -13.377 -10.439 15.822 1.00 86.50 120 ASP A CA 1
ATOM 912 C C . ASP A 1 120 ? -13.118 -11.928 16.081 1.00 86.50 120 ASP A C 1
ATOM 914 O O . ASP A 1 120 ? -12.928 -12.355 17.221 1.00 86.50 120 ASP A O 1
ATOM 918 N N . GLU A 1 121 ? -13.115 -12.725 15.011 1.00 72.00 121 GLU A N 1
ATOM 919 C CA . GLU A 1 121 ? -12.925 -14.179 15.060 1.00 72.00 121 GLU A CA 1
ATOM 920 C C . GLU A 1 121 ? -11.467 -14.583 15.286 1.00 72.00 121 GLU A C 1
ATOM 922 O O . GLU A 1 121 ? -11.179 -15.671 15.800 1.00 72.00 121 GLU A O 1
ATOM 927 N N . ALA A 1 122 ? -10.539 -13.703 14.917 1.00 63.12 122 ALA A N 1
ATOM 928 C CA . ALA A 1 122 ? -9.124 -13.916 15.120 1.00 63.12 122 ALA A CA 1
ATOM 929 C C . ALA A 1 122 ? -8.803 -13.900 16.619 1.00 63.12 122 ALA A C 1
ATOM 931 O O . ALA A 1 122 ? -8.622 -12.870 17.271 1.00 63.12 122 ALA A O 1
ATOM 932 N N . THR A 1 123 ? -8.730 -15.105 17.177 1.00 52.69 123 THR A N 1
ATOM 933 C CA . THR A 1 123 ? -8.237 -15.316 18.532 1.00 52.69 123 THR A CA 1
ATOM 934 C C . THR A 1 123 ? -6.794 -14.823 18.556 1.00 52.69 123 THR A C 1
ATOM 936 O O . THR A 1 123 ? -6.025 -15.250 17.693 1.00 52.69 123 THR A O 1
ATOM 939 N N . PRO A 1 124 ? -6.384 -13.953 19.498 1.00 50.75 124 PRO A N 1
ATOM 940 C CA . PRO A 1 124 ? -4.989 -13.560 19.592 1.00 50.75 124 PRO A CA 1
ATOM 941 C C . PRO A 1 124 ? -4.162 -14.834 19.748 1.00 50.75 124 PRO A C 1
ATOM 943 O O . PRO A 1 124 ? -4.227 -15.492 20.790 1.00 50.75 124 PRO A O 1
ATOM 946 N N . ALA A 1 125 ? -3.416 -15.208 18.703 1.00 43.75 125 ALA A N 1
ATOM 947 C CA . ALA A 1 125 ? -2.419 -16.255 18.803 1.00 43.75 125 ALA A CA 1
ATOM 948 C C . ALA A 1 125 ? -1.477 -15.791 19.910 1.00 43.75 125 ALA A C 1
ATOM 950 O O . ALA A 1 125 ? -0.810 -14.764 19.773 1.00 43.75 125 ALA A O 1
ATOM 951 N N . ALA A 1 126 ? -1.580 -16.466 21.058 1.00 35.94 126 ALA A N 1
ATOM 952 C CA . ALA A 1 126 ? -1.100 -16.009 22.349 1.00 35.94 126 ALA A CA 1
ATOM 953 C C . ALA A 1 126 ? 0.211 -15.236 22.218 1.00 35.94 126 ALA A C 1
ATOM 955 O O . ALA A 1 126 ? 1.220 -15.824 21.839 1.00 35.94 126 ALA A O 1
ATOM 956 N N . ALA A 1 127 ? 0.148 -13.934 22.515 1.00 36.41 127 ALA A N 1
ATOM 957 C CA . ALA A 1 127 ? 1.252 -13.024 22.786 1.00 36.41 127 ALA A CA 1
ATOM 958 C C . ALA A 1 127 ? 2.645 -13.681 22.711 1.00 36.41 127 ALA A C 1
ATOM 960 O O . ALA A 1 127 ? 3.291 -13.949 23.726 1.00 36.41 127 ALA A O 1
ATOM 961 N N . SER A 1 128 ? 3.160 -13.888 21.495 1.00 37.38 128 SER A N 1
ATOM 962 C CA . SER A 1 128 ? 4.539 -14.355 21.306 1.00 37.38 128 SER A CA 1
ATOM 963 C C . SER A 1 128 ? 5.558 -13.232 21.568 1.00 37.38 128 SER A C 1
ATOM 965 O O . SER A 1 128 ? 6.748 -13.380 21.324 1.00 37.38 128 SER A O 1
ATOM 967 N N . LEU A 1 129 ? 5.102 -12.115 22.148 1.00 41.28 129 LEU A N 1
ATOM 968 C CA . LEU A 1 129 ? 5.926 -11.047 22.706 1.00 41.28 129 LEU A CA 1
ATOM 969 C C . LEU A 1 129 ? 6.353 -11.318 24.162 1.00 41.28 129 LEU A C 1
ATOM 971 O O . LEU A 1 129 ? 7.266 -10.662 24.657 1.00 41.28 129 LEU A O 1
ATOM 975 N N . THR A 1 130 ? 5.781 -12.314 24.856 1.00 37.53 130 THR A N 1
ATOM 976 C CA . THR A 1 130 ? 6.186 -12.650 26.241 1.00 37.53 130 THR A CA 1
ATOM 977 C C . THR A 1 130 ? 7.179 -13.820 26.326 1.00 37.53 130 THR A C 1
ATOM 979 O O . THR A 1 130 ? 7.896 -13.964 27.320 1.00 37.53 130 THR A O 1
ATOM 982 N N . ASN A 1 131 ? 7.317 -14.627 25.268 1.00 39.59 131 ASN A N 1
ATOM 983 C CA . ASN A 1 131 ? 8.167 -15.822 25.300 1.00 39.59 131 ASN A CA 1
ATOM 984 C C . ASN A 1 131 ? 9.659 -15.551 25.063 1.00 39.59 131 ASN A C 1
ATOM 986 O O . ASN A 1 131 ? 10.478 -16.347 25.523 1.00 39.59 131 ASN A O 1
ATOM 990 N N . ALA A 1 132 ? 10.045 -14.423 24.456 1.00 40.19 132 ALA A N 1
ATOM 991 C CA . ALA A 1 132 ? 11.457 -14.077 24.238 1.00 40.19 132 ALA A CA 1
ATOM 992 C C . ALA A 1 132 ? 12.208 -13.709 25.539 1.00 40.19 132 ALA A C 1
ATOM 994 O O . ALA A 1 132 ? 13.424 -13.890 25.633 1.00 40.19 132 ALA A O 1
ATOM 995 N N . HIS A 1 133 ? 11.493 -13.258 26.579 1.00 38.38 133 HIS A N 1
ATOM 996 C CA . HIS A 1 133 ? 12.083 -12.939 27.887 1.00 38.38 133 HIS A CA 1
ATOM 997 C C . HIS A 1 133 ? 11.978 -14.087 28.907 1.00 38.38 133 HIS A C 1
ATOM 999 O O . HIS A 1 133 ? 12.799 -14.164 29.823 1.00 38.38 133 HIS A O 1
ATOM 1005 N N . ALA A 1 134 ? 11.035 -15.023 28.734 1.00 39.97 134 ALA A N 1
ATOM 1006 C CA . ALA A 1 134 ? 10.896 -16.199 29.600 1.00 39.97 134 ALA A CA 1
ATOM 1007 C C . ALA A 1 134 ? 11.811 -17.374 29.192 1.00 39.97 134 ALA A C 1
ATOM 1009 O O . ALA A 1 134 ? 12.351 -18.068 30.057 1.00 39.97 134 ALA A O 1
ATOM 1010 N N . THR A 1 135 ? 12.068 -17.575 27.893 1.00 40.81 135 THR A N 1
ATOM 1011 C CA . THR A 1 135 ? 12.884 -18.711 27.400 1.00 40.81 135 THR A CA 1
ATOM 1012 C C . THR A 1 135 ? 14.376 -18.594 27.698 1.00 40.81 135 THR A C 1
ATOM 1014 O O . THR A 1 135 ? 15.076 -19.607 27.704 1.00 40.81 135 THR A O 1
ATOM 1017 N N . ARG A 1 136 ? 14.879 -17.407 28.062 1.00 45.06 136 ARG A N 1
ATOM 1018 C CA . ARG A 1 136 ? 16.265 -17.255 28.535 1.00 45.06 136 ARG A CA 1
ATOM 1019 C C . ARG A 1 136 ? 16.510 -17.860 29.924 1.00 45.06 136 ARG A C 1
ATOM 1021 O O . ARG A 1 136 ? 17.662 -17.932 30.341 1.00 45.06 136 ARG A O 1
ATOM 1028 N N . ARG A 1 137 ? 15.463 -18.293 30.644 1.00 45.50 137 ARG A N 1
ATOM 1029 C CA . ARG A 1 137 ? 15.579 -18.749 32.040 1.00 45.50 137 ARG A CA 1
ATOM 1030 C C . ARG A 1 137 ? 15.302 -20.241 32.271 1.00 45.50 137 ARG A C 1
ATOM 1032 O O . ARG A 1 137 ? 15.622 -20.719 33.352 1.00 45.50 137 ARG A O 1
ATOM 1039 N N . THR A 1 138 ? 14.770 -20.993 31.302 1.00 48.91 138 THR A N 1
ATOM 1040 C CA . THR A 1 138 ? 14.369 -22.401 31.540 1.00 48.91 138 THR A CA 1
ATOM 1041 C C . THR A 1 138 ? 14.988 -23.451 30.621 1.00 48.91 138 THR A C 1
ATOM 1043 O O . THR A 1 138 ? 14.819 -24.630 30.903 1.00 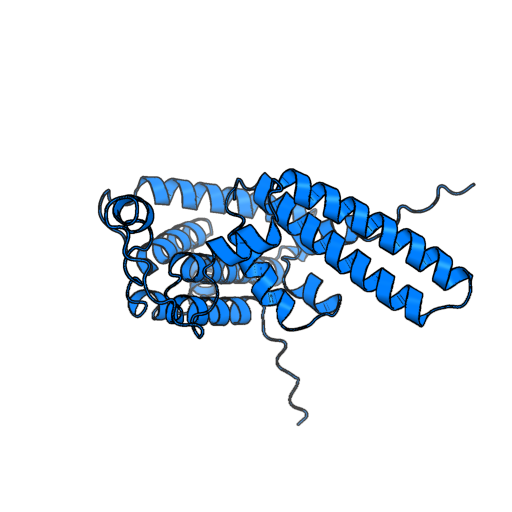48.91 138 THR A O 1
ATOM 1046 N N . GLY A 1 139 ? 15.746 -23.095 29.576 1.00 43.16 139 GLY A N 1
ATOM 1047 C CA . GLY A 1 139 ? 16.557 -24.068 28.817 1.00 43.16 139 GLY A CA 1
ATOM 1048 C C . GLY A 1 139 ? 15.784 -25.207 28.128 1.00 43.16 139 GLY A C 1
ATOM 1049 O O . GLY A 1 139 ? 16.400 -26.119 27.584 1.00 43.16 139 GLY A O 1
ATOM 1050 N N . VAL A 1 140 ? 14.450 -25.162 28.115 1.00 41.62 140 VAL A N 1
ATOM 1051 C CA . VAL A 1 140 ? 13.610 -26.118 27.393 1.00 41.62 140 VAL A CA 1
ATOM 1052 C C . VAL A 1 140 ? 13.296 -25.511 26.036 1.00 41.62 140 VAL A C 1
ATOM 1054 O O . VAL A 1 140 ? 12.481 -24.600 25.912 1.00 41.62 140 VAL A O 1
ATOM 1057 N N . ARG A 1 141 ? 13.993 -26.001 25.011 1.00 37.81 141 ARG A N 1
ATOM 1058 C CA . ARG A 1 141 ? 13.716 -25.678 23.612 1.00 37.81 141 ARG A CA 1
ATOM 1059 C C . ARG A 1 141 ? 12.391 -26.358 23.236 1.00 37.81 141 ARG A C 1
ATOM 1061 O O . ARG A 1 141 ? 12.353 -27.589 23.272 1.00 37.81 141 ARG A O 1
ATOM 1068 N N . PRO A 1 142 ? 11.313 -25.622 22.912 1.00 46.66 142 PRO A N 1
ATOM 1069 C CA . PRO A 1 142 ? 10.102 -26.262 22.421 1.00 46.66 142 PRO A CA 1
ATOM 1070 C C . PRO A 1 142 ? 10.432 -27.013 21.128 1.00 46.66 142 PRO A C 1
ATOM 1072 O O . PRO A 1 142 ? 11.184 -26.522 20.278 1.00 46.66 142 PRO A O 1
ATOM 1075 N N . VAL A 1 143 ? 9.904 -28.231 21.011 1.00 44.88 143 VAL A N 1
ATOM 1076 C CA . VAL A 1 143 ? 9.920 -29.000 19.766 1.00 44.88 143 VAL A CA 1
ATOM 1077 C C . VAL A 1 143 ? 9.130 -28.179 18.758 1.00 44.88 143 VAL A C 1
ATOM 1079 O O . VAL A 1 143 ? 7.927 -27.988 18.910 1.00 44.88 143 VAL A O 1
ATOM 1082 N N . ARG A 1 144 ? 9.840 -27.596 17.795 1.00 48.16 144 ARG A N 1
ATOM 1083 C CA . ARG A 1 144 ? 9.256 -26.757 16.757 1.00 48.16 144 ARG A CA 1
ATOM 1084 C C . ARG A 1 144 ? 8.431 -27.664 15.850 1.00 48.16 144 ARG A C 1
ATOM 1086 O O . ARG A 1 144 ? 8.988 -28.590 15.263 1.00 48.16 144 ARG A O 1
ATOM 1093 N N . ASP A 1 145 ? 7.129 -27.419 15.782 1.00 44.50 145 ASP A N 1
ATOM 1094 C CA . ASP A 1 145 ? 6.274 -28.071 14.800 1.00 44.50 145 ASP A CA 1
ATOM 1095 C C . ASP A 1 145 ? 6.735 -27.618 13.407 1.00 44.50 145 ASP A C 1
ATOM 1097 O O . ASP A 1 145 ? 6.754 -26.423 13.105 1.00 44.50 145 ASP A O 1
ATOM 1101 N N . VAL A 1 146 ? 7.226 -28.554 12.593 1.00 49.84 146 VAL A N 1
ATOM 1102 C CA . VAL A 1 146 ? 7.896 -28.267 11.307 1.00 49.84 146 VAL A CA 1
ATOM 1103 C C . VAL A 1 146 ? 6.882 -27.843 10.231 1.00 49.84 146 VAL A C 1
ATOM 1105 O O . VAL A 1 146 ? 7.268 -27.428 9.143 1.00 49.84 146 VAL A O 1
ATOM 1108 N N . THR A 1 147 ? 5.583 -27.899 10.536 1.00 49.59 147 THR A N 1
ATOM 1109 C CA . THR A 1 147 ? 4.489 -27.498 9.643 1.00 49.59 147 THR A CA 1
ATOM 1110 C C . THR A 1 147 ? 3.970 -26.080 9.882 1.00 49.59 147 THR A C 1
ATOM 1112 O O . THR A 1 147 ? 3.112 -25.629 9.129 1.00 49.59 147 THR A O 1
ATOM 1115 N N . ALA A 1 148 ? 4.455 -25.365 10.904 1.00 57.84 148 ALA A N 1
ATOM 1116 C CA . ALA A 1 148 ? 4.057 -23.979 11.129 1.00 57.84 148 ALA A CA 1
ATOM 1117 C C . ALA A 1 148 ? 4.718 -23.058 10.091 1.00 57.84 148 ALA A C 1
ATOM 1119 O O . ALA A 1 148 ? 5.938 -23.104 9.901 1.00 57.84 148 ALA A O 1
ATOM 1120 N N . ALA A 1 149 ? 3.917 -22.213 9.435 1.00 60.16 149 ALA A N 1
ATOM 1121 C CA . ALA A 1 149 ? 4.431 -21.169 8.556 1.00 60.16 149 ALA A CA 1
ATOM 1122 C C . ALA A 1 149 ? 5.453 -20.294 9.317 1.00 60.16 149 ALA A C 1
ATOM 1124 O O . ALA A 1 149 ? 5.268 -20.046 10.514 1.00 60.16 149 ALA A O 1
ATOM 1125 N N . PRO A 1 150 ? 6.545 -19.845 8.662 1.00 66.94 150 PRO A N 1
ATOM 1126 C CA . PRO A 1 150 ? 7.543 -18.996 9.310 1.00 66.94 150 PRO A CA 1
ATOM 1127 C C . PRO A 1 150 ? 6.868 -17.742 9.860 1.00 66.94 150 PRO A C 1
ATOM 1129 O O . PRO A 1 150 ? 6.014 -17.162 9.184 1.00 66.94 150 PRO A O 1
ATOM 1132 N N . SER A 1 151 ? 7.243 -17.314 11.067 1.00 72.31 151 SER A N 1
ATOM 1133 C CA . SER A 1 151 ? 6.661 -16.106 11.658 1.00 72.31 151 SER A CA 1
ATOM 1134 C C . SER A 1 151 ? 7.020 -14.872 10.822 1.00 72.31 151 SER A C 1
ATOM 1136 O O . SER A 1 151 ? 7.993 -14.885 10.064 1.00 72.31 151 SER A O 1
ATOM 1138 N N . ARG A 1 152 ? 6.262 -13.779 10.956 1.00 74.44 152 ARG A N 1
ATOM 1139 C CA . ARG A 1 152 ? 6.571 -12.517 10.263 1.00 74.44 152 ARG A CA 1
ATOM 1140 C C . ARG A 1 152 ? 8.009 -12.060 10.518 1.00 74.44 152 ARG A C 1
ATOM 1142 O O . ARG A 1 152 ? 8.721 -11.725 9.580 1.00 74.44 152 ARG A O 1
ATOM 1149 N N . GLU A 1 153 ? 8.446 -12.103 11.773 1.00 74.06 153 GLU A N 1
ATOM 1150 C CA . GLU A 1 153 ? 9.807 -11.727 12.163 1.00 74.06 153 GLU A CA 1
ATOM 1151 C C . GLU A 1 153 ? 10.858 -12.602 11.467 1.00 74.06 153 GLU A C 1
ATOM 1153 O O . GLU A 1 153 ? 11.885 -12.101 11.019 1.00 74.06 153 GLU A O 1
ATOM 1158 N N . GLU A 1 154 ? 10.583 -13.896 11.294 1.00 79.25 154 GLU A N 1
ATOM 1159 C CA . GLU A 1 154 ? 11.473 -14.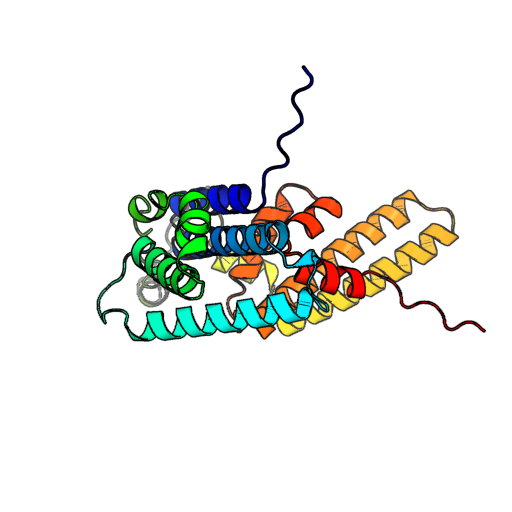806 10.573 1.00 79.25 154 GLU A CA 1
ATOM 1160 C C . GLU A 1 154 ? 11.498 -14.533 9.068 1.00 79.25 154 GLU A C 1
ATOM 1162 O O . GLU A 1 154 ? 12.572 -14.583 8.470 1.00 79.25 154 GLU A O 1
ATOM 1167 N N . ARG A 1 155 ? 10.352 -14.203 8.457 1.00 78.62 155 ARG A N 1
ATOM 1168 C CA . ARG A 1 155 ? 10.284 -13.795 7.043 1.00 78.62 155 ARG A CA 1
ATOM 1169 C C . ARG A 1 155 ? 11.049 -12.493 6.811 1.00 78.62 155 ARG A C 1
ATOM 1171 O O . ARG A 1 155 ? 11.868 -12.423 5.896 1.00 78.62 155 ARG A O 1
ATOM 1178 N N . LEU A 1 156 ? 10.847 -11.499 7.674 1.00 77.12 156 LEU A N 1
ATOM 1179 C CA . LEU A 1 156 ? 11.546 -10.219 7.611 1.00 77.12 156 LEU A CA 1
ATOM 1180 C C . LEU A 1 156 ? 13.055 -10.393 7.826 1.00 77.12 156 LEU A C 1
ATOM 1182 O O . LEU A 1 156 ? 13.852 -9.880 7.045 1.00 77.12 156 LEU A O 1
ATOM 1186 N N . ALA A 1 157 ? 13.466 -11.167 8.834 1.00 81.06 157 ALA A N 1
ATOM 1187 C CA . ALA A 1 157 ? 14.875 -11.453 9.090 1.00 81.06 157 ALA A CA 1
ATOM 1188 C C . ALA A 1 157 ? 15.530 -12.208 7.923 1.00 81.06 157 ALA A C 1
ATOM 1190 O O . ALA A 1 157 ? 16.662 -11.896 7.547 1.00 81.06 157 ALA A O 1
ATOM 1191 N N . ALA A 1 158 ? 14.818 -13.164 7.317 1.00 82.12 158 ALA A N 1
ATOM 1192 C CA . ALA A 1 158 ? 15.280 -13.882 6.133 1.00 82.12 158 ALA A CA 1
ATOM 1193 C C . ALA A 1 158 ? 15.417 -12.969 4.907 1.00 82.12 158 ALA A C 1
ATOM 1195 O O . ALA A 1 158 ? 16.309 -13.189 4.095 1.00 82.12 158 ALA A O 1
ATOM 1196 N N . ARG A 1 159 ? 14.581 -11.932 4.779 1.00 80.12 159 ARG A N 1
ATOM 1197 C CA . ARG A 1 159 ? 14.688 -10.925 3.712 1.00 80.12 159 ARG A CA 1
ATOM 1198 C C . ARG A 1 159 ? 15.837 -9.953 3.955 1.00 80.12 159 ARG A C 1
ATOM 1200 O O . ARG A 1 159 ? 16.641 -9.699 3.060 1.00 80.12 159 ARG A O 1
ATOM 1207 N N . LEU A 1 160 ? 15.961 -9.439 5.175 1.00 83.94 160 LEU A N 1
ATOM 1208 C CA . LEU A 1 160 ? 17.010 -8.485 5.518 1.00 83.94 160 LEU A CA 1
ATOM 1209 C C . LEU A 1 160 ? 18.395 -9.137 5.552 1.00 83.94 160 LEU A C 1
ATOM 1211 O O . LEU A 1 160 ? 19.362 -8.479 5.197 1.00 83.94 160 LEU A O 1
ATOM 1215 N N . VAL A 1 161 ? 18.535 -10.419 5.913 1.00 87.56 161 VAL A N 1
ATOM 1216 C CA . VAL A 1 161 ? 19.833 -11.136 5.955 1.00 87.56 161 VAL A CA 1
ATOM 1217 C C . VAL A 1 161 ? 20.912 -10.324 6.703 1.00 87.56 161 VAL A C 1
ATOM 1219 O O . VAL A 1 161 ? 22.063 -10.232 6.289 1.00 87.56 161 VAL A O 1
ATOM 1222 N N . GLY A 1 162 ? 20.531 -9.671 7.805 1.00 85.38 162 GLY A N 1
ATOM 1223 C CA . GLY A 1 162 ? 21.434 -8.834 8.607 1.00 85.38 162 GLY A CA 1
ATOM 1224 C C . GLY A 1 162 ? 21.716 -7.424 8.063 1.00 85.38 162 GLY A C 1
ATOM 1225 O O . GLY A 1 162 ? 22.546 -6.726 8.640 1.00 85.38 162 GLY A O 1
ATOM 1226 N N . ARG A 1 163 ? 21.037 -6.995 6.995 1.00 89.62 163 ARG A N 1
ATOM 1227 C CA . ARG A 1 163 ? 21.077 -5.624 6.459 1.00 89.62 163 ARG A CA 1
ATOM 1228 C C . ARG A 1 163 ? 20.042 -4.731 7.144 1.00 89.62 163 ARG A C 1
ATOM 1230 O O . ARG A 1 163 ? 19.029 -5.223 7.644 1.00 89.62 163 ARG A O 1
ATOM 1237 N N . THR A 1 164 ? 20.263 -3.419 7.123 1.00 90.88 164 THR A N 1
ATOM 1238 C CA . THR A 1 164 ? 19.194 -2.445 7.395 1.00 90.88 164 THR A CA 1
ATOM 1239 C C . THR A 1 164 ? 18.258 -2.325 6.189 1.00 90.88 164 THR A C 1
ATOM 1241 O O . THR A 1 164 ? 18.598 -2.734 5.075 1.00 90.88 164 THR A O 1
ATOM 1244 N N . ALA A 1 165 ? 17.074 -1.748 6.392 1.00 88.06 165 ALA A N 1
ATOM 1245 C CA . ALA A 1 165 ? 16.129 -1.491 5.308 1.00 88.06 165 ALA A CA 1
ATOM 1246 C C . ALA A 1 165 ? 16.711 -0.525 4.253 1.00 88.06 165 ALA A C 1
ATOM 1248 O O . ALA A 1 165 ? 16.537 -0.739 3.055 1.00 88.06 165 ALA A O 1
ATOM 1249 N N . GLU A 1 166 ? 17.480 0.486 4.667 1.00 89.56 166 GLU A N 1
ATOM 1250 C CA . GLU A 1 166 ? 18.159 1.422 3.760 1.00 89.56 166 GLU A CA 1
ATOM 1251 C C . GLU A 1 166 ? 19.203 0.710 2.900 1.00 89.56 166 GLU A C 1
ATOM 1253 O O . GLU A 1 166 ? 19.299 0.963 1.697 1.00 89.56 166 GLU A O 1
ATOM 1258 N N . GLN A 1 167 ? 19.976 -0.189 3.516 1.00 92.00 167 GLN A N 1
ATOM 1259 C CA . GLN A 1 167 ? 20.968 -1.003 2.819 1.00 92.00 167 GLN A CA 1
ATOM 1260 C C . GLN A 1 167 ? 20.294 -1.919 1.799 1.00 92.00 167 GLN A C 1
ATOM 1262 O O . GLN A 1 167 ? 20.707 -1.938 0.642 1.00 92.00 167 GLN A O 1
ATOM 1267 N N . LEU A 1 168 ? 19.214 -2.602 2.192 1.00 90.88 168 LEU A N 1
ATOM 1268 C CA . LEU A 1 168 ? 18.431 -3.435 1.282 1.00 90.88 168 LEU A CA 1
ATOM 1269 C C . LEU A 1 168 ? 17.896 -2.616 0.096 1.00 90.88 168 LEU A C 1
ATOM 1271 O O . LEU A 1 168 ? 18.079 -3.014 -1.052 1.00 90.88 168 LEU A O 1
ATOM 1275 N N . ALA A 1 169 ? 17.291 -1.451 0.346 1.00 90.75 169 ALA A N 1
ATOM 1276 C CA . ALA A 1 169 ? 16.772 -0.593 -0.718 1.00 90.75 169 ALA A CA 1
ATOM 1277 C C . ALA A 1 169 ? 17.876 -0.118 -1.677 1.00 90.75 169 ALA A C 1
ATOM 1279 O O . ALA A 1 169 ? 17.660 -0.049 -2.887 1.00 90.75 169 ALA A O 1
ATOM 1280 N N . ALA A 1 170 ? 19.064 0.212 -1.160 1.00 91.56 170 ALA A N 1
ATOM 1281 C CA . ALA A 1 170 ? 20.204 0.601 -1.984 1.00 91.56 170 ALA A CA 1
ATOM 1282 C C . ALA A 1 170 ? 20.722 -0.561 -2.847 1.00 91.56 170 ALA A C 1
ATOM 1284 O O . ALA A 1 170 ? 20.931 -0.379 -4.045 1.00 91.56 170 ALA A O 1
ATOM 1285 N N . GLU A 1 171 ? 20.875 -1.754 -2.270 1.00 92.56 171 GLU A N 1
ATOM 1286 C CA . GLU A 1 171 ? 21.311 -2.958 -2.990 1.00 92.56 171 GLU A CA 1
ATOM 1287 C C . GLU A 1 171 ? 20.327 -3.368 -4.091 1.00 92.56 171 GLU A C 1
ATOM 1289 O O . GLU A 1 171 ? 20.745 -3.732 -5.193 1.00 92.56 171 GLU A O 1
ATOM 1294 N N . LEU A 1 172 ? 19.024 -3.271 -3.824 1.00 92.56 172 LEU A N 1
ATOM 1295 C CA . LEU A 1 172 ? 17.983 -3.565 -4.805 1.00 92.56 172 LEU A CA 1
ATOM 1296 C C . LEU A 1 172 ? 18.005 -2.570 -5.974 1.00 92.56 172 LEU A C 1
ATOM 1298 O O . LEU A 1 172 ? 17.902 -2.993 -7.122 1.00 92.56 172 LEU A O 1
ATOM 1302 N N . ARG A 1 173 ? 18.231 -1.271 -5.722 1.00 91.12 173 ARG A N 1
ATOM 1303 C CA . ARG A 1 173 ? 18.410 -0.278 -6.802 1.00 91.12 173 ARG A CA 1
ATOM 1304 C C . ARG A 1 173 ? 19.626 -0.586 -7.673 1.00 91.12 173 ARG A C 1
ATOM 1306 O O . ARG A 1 173 ? 19.519 -0.529 -8.894 1.00 91.12 173 ARG A O 1
ATOM 1313 N N . THR A 1 174 ? 20.756 -0.942 -7.063 1.00 94.19 174 THR A N 1
ATOM 1314 C CA . THR A 1 174 ? 21.954 -1.360 -7.809 1.00 94.19 174 THR A CA 1
ATOM 1315 C C . THR A 1 174 ? 21.667 -2.609 -8.639 1.00 94.19 174 THR A C 1
ATOM 1317 O O . THR A 1 174 ? 21.942 -2.630 -9.833 1.00 94.19 174 THR A O 1
ATOM 1320 N N . THR A 1 175 ? 21.022 -3.614 -8.041 1.00 93.00 175 THR A N 1
ATOM 1321 C CA . THR A 1 175 ? 20.630 -4.849 -8.736 1.00 93.00 175 THR A CA 1
ATOM 1322 C C . THR A 1 175 ? 19.719 -4.558 -9.927 1.00 93.00 175 THR A C 1
ATOM 1324 O O . THR A 1 175 ? 19.903 -5.145 -10.994 1.00 93.00 175 THR A O 1
ATOM 1327 N N . ALA A 1 176 ? 18.761 -3.640 -9.770 1.00 90.00 176 ALA A N 1
ATOM 1328 C CA . ALA A 1 176 ? 17.875 -3.220 -10.846 1.00 90.00 176 ALA A CA 1
ATOM 1329 C C . ALA A 1 176 ? 18.653 -2.585 -12.008 1.00 90.00 176 ALA A C 1
ATOM 1331 O O . ALA A 1 176 ? 18.475 -2.990 -13.157 1.00 90.00 176 ALA A O 1
ATOM 1332 N N . ALA A 1 177 ? 19.558 -1.649 -11.706 1.00 90.38 177 ALA A N 1
ATOM 1333 C CA . ALA A 1 177 ? 20.385 -0.972 -12.703 1.00 90.38 177 ALA A CA 1
ATOM 1334 C C . ALA A 1 177 ? 21.327 -1.939 -13.444 1.00 90.38 177 ALA A C 1
ATOM 1336 O O . ALA A 1 177 ? 21.417 -1.897 -14.676 1.00 90.38 177 ALA A O 1
ATOM 1337 N N . ASP A 1 178 ? 21.979 -2.849 -12.718 1.00 93.88 178 ASP A N 1
ATOM 1338 C CA . ASP A 1 178 ? 22.884 -3.848 -13.291 1.00 93.88 178 ASP A CA 1
ATOM 1339 C C . ASP A 1 178 ? 22.127 -4.812 -14.217 1.00 93.88 178 ASP A C 1
ATOM 1341 O O . ASP A 1 178 ? 22.552 -5.070 -15.347 1.00 93.88 178 ASP A O 1
ATOM 1345 N N . CYS A 1 179 ? 20.964 -5.306 -13.775 1.00 91.44 179 CYS A N 1
ATOM 1346 C CA . CYS A 1 179 ? 20.126 -6.195 -14.579 1.00 91.44 179 CYS A CA 1
ATOM 1347 C C . CYS A 1 179 ? 19.588 -5.494 -15.831 1.00 91.44 179 CYS A C 1
ATOM 1349 O O . CYS A 1 179 ? 19.611 -6.089 -16.907 1.00 91.44 179 CYS A O 1
ATOM 1351 N N . ALA A 1 180 ? 19.148 -4.236 -15.722 1.00 88.25 180 ALA A N 1
ATOM 1352 C CA . ALA A 1 180 ? 18.672 -3.455 -16.862 1.00 88.25 180 ALA A CA 1
ATOM 1353 C C . ALA A 1 180 ? 19.789 -3.217 -17.891 1.00 88.25 180 ALA A C 1
ATOM 1355 O O . ALA A 1 180 ? 19.587 -3.427 -19.089 1.00 88.25 180 ALA A O 1
ATOM 1356 N N . THR A 1 181 ? 20.991 -2.868 -17.424 1.00 93.00 181 THR A N 1
ATOM 1357 C CA . THR A 1 181 ? 22.172 -2.677 -18.278 1.00 93.00 181 THR A CA 1
ATOM 1358 C C . THR A 1 181 ? 22.523 -3.963 -19.026 1.00 93.00 181 THR A C 1
ATOM 1360 O O . THR A 1 181 ? 22.657 -3.966 -20.250 1.00 93.00 181 THR A O 1
ATOM 1363 N N . MET A 1 182 ? 22.608 -5.087 -18.309 1.00 94.25 182 MET A N 1
ATOM 1364 C CA . MET A 1 182 ? 22.914 -6.386 -18.909 1.00 94.25 182 MET A CA 1
ATOM 1365 C C . MET A 1 182 ? 21.807 -6.879 -19.848 1.00 94.25 182 MET A C 1
ATOM 1367 O O . MET A 1 182 ? 22.107 -7.496 -20.869 1.00 94.25 182 MET A O 1
ATOM 1371 N N . ALA A 1 183 ? 20.537 -6.587 -19.550 1.00 90.00 183 ALA A N 1
ATOM 1372 C CA . ALA A 1 183 ? 19.428 -6.877 -20.452 1.00 90.00 183 ALA A CA 1
ATOM 1373 C C . ALA A 1 183 ? 19.574 -6.122 -21.782 1.00 90.00 183 ALA A C 1
ATOM 1375 O O . ALA A 1 183 ? 19.388 -6.722 -22.840 1.00 90.00 183 ALA A O 1
ATOM 1376 N N . GLY A 1 184 ? 19.957 -4.840 -21.735 1.00 88.44 184 GLY A N 1
ATOM 1377 C CA . GLY A 1 184 ? 20.223 -4.032 -22.927 1.00 88.44 184 GLY A CA 1
ATOM 1378 C C . GLY A 1 184 ? 21.367 -4.589 -23.778 1.00 88.44 184 GLY A C 1
ATOM 1379 O O . GLY A 1 184 ? 21.216 -4.726 -24.992 1.00 88.44 184 GLY A O 1
ATOM 1380 N N . LEU A 1 185 ? 22.474 -4.987 -23.141 1.00 95.69 185 LEU A N 1
ATOM 1381 C CA . LEU A 1 185 ? 23.615 -5.606 -23.828 1.00 95.69 185 LEU A CA 1
ATOM 1382 C C . LEU A 1 185 ? 23.228 -6.931 -24.503 1.00 95.69 185 LEU A C 1
ATOM 1384 O O . LEU A 1 185 ? 23.492 -7.119 -25.686 1.00 95.69 185 LEU A O 1
ATOM 1388 N N . LEU A 1 186 ? 22.528 -7.820 -23.791 1.00 92.81 186 LEU A N 1
ATOM 1389 C CA . LEU A 1 186 ? 22.080 -9.103 -24.347 1.00 92.81 186 LEU A CA 1
ATOM 1390 C C . LEU A 1 186 ? 21.066 -8.930 -25.483 1.00 92.81 186 LEU A C 1
ATOM 1392 O O . LEU A 1 186 ? 21.086 -9.691 -26.448 1.00 92.81 186 LEU A O 1
ATOM 1396 N N . ALA A 1 187 ? 20.186 -7.931 -25.398 1.00 91.94 187 ALA A N 1
ATOM 1397 C CA . ALA A 1 187 ? 19.263 -7.624 -26.484 1.00 91.94 187 ALA A CA 1
ATOM 1398 C C . ALA A 1 187 ? 20.014 -7.161 -27.744 1.00 91.94 187 ALA A C 1
ATOM 1400 O O . ALA A 1 187 ? 19.677 -7.602 -28.844 1.00 91.94 187 ALA A O 1
ATOM 1401 N N . ALA A 1 188 ? 21.045 -6.324 -27.585 1.00 94.44 188 ALA A N 1
ATOM 1402 C CA . ALA A 1 188 ? 21.899 -5.871 -28.684 1.00 94.44 188 ALA A CA 1
ATOM 1403 C C . ALA A 1 188 ? 22.710 -7.018 -29.317 1.00 94.44 188 ALA A C 1
ATOM 1405 O O . ALA A 1 188 ? 22.889 -7.036 -30.535 1.00 94.44 188 ALA A O 1
ATOM 1406 N N . ASP A 1 189 ? 23.116 -8.004 -28.513 1.00 94.88 189 ASP A N 1
ATOM 1407 C CA . ASP A 1 189 ? 23.839 -9.204 -28.959 1.00 94.88 189 ASP A CA 1
ATOM 1408 C C . ASP A 1 189 ? 22.926 -10.297 -29.556 1.00 94.88 189 ASP A C 1
ATOM 1410 O O . ASP A 1 189 ? 23.406 -11.343 -29.994 1.00 94.88 189 ASP A O 1
ATOM 1414 N N . GLY A 1 190 ? 21.609 -10.066 -29.627 1.00 95.38 190 GLY A N 1
ATOM 1415 C CA . GLY A 1 190 ? 20.659 -11.006 -30.230 1.00 95.38 190 GLY A CA 1
ATOM 1416 C C . GLY A 1 190 ? 20.227 -12.155 -29.313 1.00 95.38 190 GLY A C 1
ATOM 1417 O O . GLY A 1 190 ? 19.787 -13.189 -29.811 1.00 95.38 190 GLY A O 1
ATOM 1418 N N . GLU A 1 191 ? 20.294 -11.964 -27.991 1.00 94.25 191 GLU A N 1
ATOM 1419 C CA . GLU A 1 191 ? 19.911 -12.929 -26.948 1.00 94.25 191 GLU A CA 1
ATOM 1420 C C . GLU A 1 191 ? 18.608 -12.508 -26.216 1.00 94.25 191 GLU A C 1
ATOM 1422 O O . GLU A 1 191 ? 18.608 -12.231 -25.007 1.00 94.25 191 GLU A O 1
ATOM 1427 N N . PRO A 1 192 ? 17.450 -12.441 -26.908 1.00 88.38 192 PRO A N 1
ATOM 1428 C CA . PRO A 1 192 ? 16.230 -11.810 -26.393 1.00 88.38 192 PRO A CA 1
ATOM 1429 C C . PRO A 1 192 ? 15.605 -12.541 -25.198 1.00 88.38 192 PRO A C 1
ATOM 1431 O O . PRO A 1 192 ? 14.989 -11.909 -24.340 1.00 88.38 192 PRO A O 1
ATOM 1434 N N . GLU A 1 193 ? 15.760 -13.863 -25.094 1.00 88.12 193 GLU A N 1
ATOM 1435 C CA . GLU A 1 193 ? 15.227 -14.614 -23.951 1.00 88.12 193 GLU A CA 1
ATOM 1436 C C . GLU A 1 193 ? 15.986 -14.305 -22.657 1.00 88.12 193 GLU A C 1
ATOM 1438 O O . GLU A 1 193 ? 15.384 -14.179 -21.587 1.00 88.12 193 GLU A O 1
ATOM 1443 N N . ALA A 1 194 ? 17.313 -14.187 -22.747 1.00 88.94 194 ALA A N 1
ATOM 1444 C CA . ALA A 1 194 ? 18.159 -13.847 -21.613 1.00 88.94 194 ALA A CA 1
ATOM 1445 C C . ALA A 1 194 ? 17.968 -12.379 -21.210 1.00 88.94 194 ALA A C 1
ATOM 1447 O O . ALA A 1 194 ? 17.776 -12.100 -20.024 1.00 88.94 194 ALA A O 1
ATOM 1448 N N . ALA A 1 195 ? 17.891 -11.477 -22.195 1.00 84.94 195 ALA A N 1
ATOM 1449 C CA . ALA A 1 195 ? 17.524 -10.082 -21.983 1.00 84.94 195 ALA A CA 1
ATOM 1450 C C . ALA A 1 195 ? 16.161 -9.949 -21.285 1.00 84.94 195 ALA A C 1
ATOM 1452 O O . ALA A 1 195 ? 16.038 -9.243 -20.287 1.00 84.94 195 ALA A O 1
ATOM 1453 N N . GLY A 1 196 ? 15.149 -10.700 -21.734 1.00 80.25 196 GLY A N 1
ATOM 1454 C CA . GLY A 1 196 ? 13.819 -10.692 -21.126 1.00 80.25 196 GLY A CA 1
ATOM 1455 C C . GLY A 1 196 ? 13.803 -11.180 -19.673 1.00 80.25 196 GLY A C 1
ATOM 1456 O O . GLY A 1 196 ? 13.049 -10.648 -18.859 1.00 80.25 196 GLY A O 1
ATOM 1457 N N . ARG A 1 197 ? 14.636 -12.168 -19.309 1.00 86.31 197 ARG A N 1
ATOM 1458 C CA . ARG A 1 197 ? 14.780 -12.605 -17.905 1.00 86.31 197 ARG A CA 1
ATOM 1459 C C . ARG A 1 197 ? 15.399 -11.514 -17.033 1.00 86.31 197 ARG A C 1
ATOM 1461 O O . ARG A 1 197 ? 14.856 -11.236 -15.968 1.00 86.31 197 ARG A O 1
ATOM 1468 N N . LEU A 1 198 ? 16.487 -10.892 -17.490 1.00 85.12 198 LEU A N 1
ATOM 1469 C CA . LEU A 1 198 ? 17.153 -9.822 -16.741 1.00 85.12 198 LEU A CA 1
ATOM 1470 C C . LEU A 1 198 ? 16.294 -8.562 -16.643 1.00 85.12 198 LEU A C 1
ATOM 1472 O O . LEU A 1 198 ? 16.264 -7.939 -15.591 1.00 85.12 198 LEU A O 1
ATOM 1476 N N . SER A 1 199 ? 15.527 -8.233 -17.682 1.00 81.31 199 SER A N 1
ATOM 1477 C CA . SER A 1 199 ? 14.569 -7.127 -17.633 1.00 81.31 199 SER A CA 1
ATOM 1478 C C . SER A 1 199 ? 13.497 -7.352 -16.564 1.00 81.31 199 SER A C 1
ATOM 1480 O O . SER A 1 199 ? 13.239 -6.448 -15.777 1.00 81.31 199 SER A O 1
ATOM 1482 N N . ARG A 1 200 ? 12.934 -8.565 -16.451 1.00 82.62 200 ARG A N 1
ATOM 1483 C CA . ARG A 1 200 ? 11.989 -8.877 -15.363 1.00 82.62 200 ARG A CA 1
ATOM 1484 C C . ARG A 1 200 ? 12.644 -8.802 -13.988 1.00 82.62 200 ARG A C 1
ATOM 1486 O O . ARG A 1 200 ? 12.038 -8.285 -13.061 1.00 82.62 200 ARG A O 1
ATOM 1493 N N . GLN A 1 201 ? 13.878 -9.287 -13.859 1.00 86.88 201 GLN A N 1
ATOM 1494 C CA . GLN A 1 201 ? 14.624 -9.184 -12.605 1.00 86.88 201 GLN A CA 1
ATOM 1495 C C . GLN A 1 201 ? 14.901 -7.722 -12.224 1.00 86.88 201 GLN A C 1
ATOM 1497 O O . GLN A 1 201 ? 14.809 -7.379 -11.047 1.00 86.88 201 GLN A O 1
ATOM 1502 N N . ALA A 1 202 ? 15.187 -6.864 -13.207 1.00 84.25 202 ALA A N 1
ATOM 1503 C CA . ALA A 1 202 ? 15.345 -5.432 -12.997 1.00 84.25 202 ALA A CA 1
ATOM 1504 C C . ALA A 1 202 ? 14.045 -4.790 -12.496 1.00 84.25 202 ALA A C 1
ATOM 1506 O O . ALA A 1 202 ? 14.066 -4.084 -11.490 1.00 84.25 202 ALA A O 1
ATOM 1507 N N . ASP A 1 203 ? 12.917 -5.099 -13.144 1.00 81.56 203 ASP A N 1
ATOM 1508 C CA . ASP A 1 203 ? 11.596 -4.601 -12.751 1.00 81.56 203 ASP A CA 1
ATOM 1509 C C . ASP A 1 203 ? 11.227 -5.046 -11.326 1.00 81.56 203 ASP A C 1
ATOM 1511 O O . ASP A 1 203 ? 10.775 -4.230 -10.522 1.00 81.56 203 ASP A O 1
ATOM 1515 N N . THR A 1 204 ? 11.462 -6.320 -10.985 1.00 84.38 204 THR A N 1
ATOM 1516 C CA . THR A 1 204 ? 11.253 -6.837 -9.626 1.00 84.38 204 THR A CA 1
ATOM 1517 C C . THR A 1 204 ? 12.123 -6.092 -8.621 1.00 84.38 204 THR A C 1
ATOM 1519 O O . THR A 1 204 ? 11.594 -5.558 -7.653 1.00 84.38 204 THR A O 1
ATOM 1522 N N . ALA A 1 205 ? 13.432 -5.981 -8.853 1.00 86.25 205 ALA A N 1
ATOM 1523 C CA . ALA A 1 205 ? 14.333 -5.319 -7.913 1.00 86.25 205 ALA A CA 1
ATOM 1524 C C . ALA A 1 205 ? 13.994 -3.827 -7.721 1.00 86.25 205 ALA A C 1
ATOM 1526 O O . ALA A 1 205 ? 14.022 -3.325 -6.598 1.00 86.25 205 ALA A O 1
ATOM 1527 N N . ALA A 1 206 ? 13.613 -3.121 -8.790 1.00 84.12 206 ALA A N 1
ATOM 1528 C CA . ALA A 1 206 ? 13.177 -1.728 -8.714 1.00 84.12 206 ALA A CA 1
ATOM 1529 C C . ALA A 1 206 ? 11.864 -1.575 -7.931 1.00 84.12 206 ALA A C 1
ATOM 1531 O O . ALA A 1 206 ? 11.747 -0.676 -7.097 1.00 84.12 206 ALA A O 1
ATOM 1532 N N . PHE A 1 207 ? 10.902 -2.473 -8.153 1.00 85.06 207 PHE A N 1
ATOM 1533 C CA . PHE A 1 207 ? 9.658 -2.523 -7.390 1.00 85.06 207 PHE A CA 1
ATOM 1534 C C . PHE A 1 207 ? 9.918 -2.763 -5.897 1.00 85.06 207 PHE A C 1
ATOM 1536 O O . PHE A 1 207 ? 9.436 -2.006 -5.056 1.00 85.06 207 PHE A O 1
ATOM 1543 N N . GLU A 1 208 ? 10.727 -3.766 -5.550 1.00 88.00 208 GLU A N 1
ATOM 1544 C CA . GLU A 1 208 ? 11.072 -4.062 -4.157 1.00 88.00 208 GLU A CA 1
ATOM 1545 C C . GLU A 1 208 ? 11.801 -2.884 -3.495 1.00 88.00 208 GLU A C 1
ATOM 1547 O O . GLU A 1 208 ? 11.469 -2.497 -2.373 1.00 88.00 208 GLU A O 1
ATOM 1552 N N . ALA A 1 209 ? 12.747 -2.259 -4.204 1.00 87.81 209 ALA A N 1
ATOM 1553 C CA . ALA A 1 209 ? 13.439 -1.070 -3.719 1.00 87.81 209 ALA A CA 1
ATOM 1554 C C . ALA A 1 209 ? 12.477 0.093 -3.458 1.00 87.81 209 ALA A C 1
ATOM 1556 O O . ALA A 1 209 ? 12.632 0.806 -2.463 1.00 87.81 209 ALA A O 1
ATOM 1557 N N . HIS A 1 210 ? 11.503 0.290 -4.350 1.00 85.88 210 HIS A N 1
ATOM 1558 C CA . HIS A 1 210 ? 10.480 1.317 -4.206 1.00 85.88 210 HIS A CA 1
ATOM 1559 C C . HIS A 1 210 ? 9.627 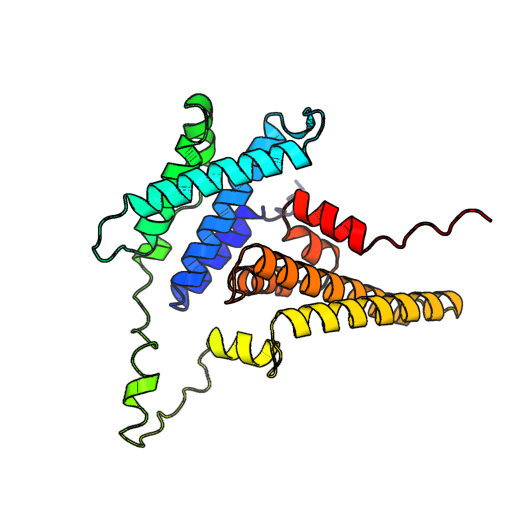1.072 -2.962 1.00 85.88 210 HIS A C 1
ATOM 1561 O O . HIS A 1 210 ? 9.465 1.989 -2.161 1.00 85.88 210 HIS A O 1
ATOM 1567 N N . LEU A 1 211 ? 9.150 -0.159 -2.748 1.00 86.81 211 LEU A N 1
ATOM 1568 C CA . LEU A 1 211 ? 8.348 -0.486 -1.569 1.00 86.81 211 LEU A CA 1
ATOM 1569 C C . LEU A 1 211 ? 9.105 -0.233 -0.261 1.00 86.81 211 LEU A C 1
ATOM 1571 O O . LEU A 1 211 ? 8.559 0.383 0.652 1.00 86.81 211 LEU A O 1
ATOM 1575 N N . VAL A 1 212 ? 10.365 -0.671 -0.173 1.00 88.12 212 VAL A N 1
ATOM 1576 C CA . VAL A 1 212 ? 11.184 -0.462 1.032 1.00 88.12 212 VAL A CA 1
ATOM 1577 C C . VAL A 1 212 ? 11.450 1.028 1.258 1.00 88.12 212 VAL A C 1
ATOM 1579 O O . VAL A 1 212 ? 11.334 1.509 2.382 1.00 88.12 212 VAL A O 1
ATOM 1582 N N . ALA A 1 213 ? 11.762 1.786 0.202 1.00 86.62 213 ALA A N 1
ATOM 1583 C CA . ALA A 1 213 ? 11.974 3.228 0.311 1.00 86.62 213 ALA A CA 1
ATOM 1584 C C . ALA A 1 213 ? 10.698 3.980 0.729 1.00 86.62 213 ALA A C 1
ATOM 1586 O O . ALA A 1 213 ? 10.775 4.892 1.551 1.00 86.62 213 ALA A O 1
ATOM 1587 N N . ALA A 1 214 ? 9.537 3.587 0.201 1.00 83.31 214 ALA A N 1
ATOM 1588 C CA . ALA A 1 214 ? 8.248 4.165 0.568 1.00 83.31 214 ALA A CA 1
ATOM 1589 C C . ALA A 1 214 ? 7.900 3.878 2.036 1.00 83.31 214 ALA A C 1
ATOM 1591 O O . ALA A 1 214 ? 7.502 4.790 2.757 1.00 83.31 214 ALA A O 1
ATOM 1592 N N . ALA A 1 215 ? 8.125 2.647 2.505 1.00 86.94 215 ALA A N 1
ATOM 1593 C CA . ALA A 1 215 ? 7.920 2.282 3.904 1.00 86.94 215 ALA A CA 1
ATOM 1594 C C . ALA A 1 215 ? 8.817 3.096 4.848 1.00 86.94 215 ALA A C 1
ATOM 1596 O O . ALA A 1 215 ? 8.334 3.633 5.842 1.00 86.94 215 ALA A O 1
ATOM 1597 N N . LEU A 1 216 ? 10.095 3.275 4.498 1.00 86.75 216 LEU A N 1
ATOM 1598 C CA . LEU A 1 216 ? 11.018 4.127 5.254 1.00 86.75 216 LEU A CA 1
ATOM 1599 C C . LEU A 1 216 ? 10.560 5.588 5.305 1.00 86.75 216 LEU A C 1
ATOM 1601 O O . LEU A 1 216 ? 10.581 6.199 6.371 1.00 86.75 216 LEU A O 1
ATOM 1605 N N . ALA A 1 217 ? 10.119 6.146 4.175 1.00 80.94 217 ALA A N 1
ATOM 1606 C CA . ALA A 1 217 ? 9.610 7.515 4.116 1.00 80.94 217 ALA A CA 1
ATOM 1607 C C . ALA A 1 217 ? 8.333 7.705 4.954 1.00 80.94 217 ALA A C 1
ATOM 1609 O O . ALA A 1 217 ? 8.129 8.776 5.519 1.00 80.94 217 ALA A O 1
ATOM 1610 N N . ALA A 1 218 ? 7.507 6.661 5.067 1.00 77.81 218 ALA A N 1
ATOM 1611 C CA . ALA A 1 218 ? 6.306 6.636 5.897 1.00 77.81 218 ALA A CA 1
ATOM 1612 C C . ALA A 1 218 ? 6.579 6.313 7.382 1.00 77.81 218 ALA A C 1
ATOM 1614 O O . ALA A 1 218 ? 5.640 6.254 8.173 1.00 77.81 218 ALA A O 1
ATOM 1615 N N . GLY A 1 219 ? 7.837 6.071 7.773 1.00 81.69 219 GLY A N 1
ATOM 1616 C CA . GLY A 1 219 ? 8.196 5.674 9.137 1.00 81.69 219 GLY A CA 1
ATOM 1617 C C . GLY A 1 219 ? 7.788 4.241 9.512 1.00 81.69 219 GLY A C 1
ATOM 1618 O O . GLY A 1 219 ? 7.777 3.897 10.693 1.00 81.69 219 GLY A O 1
ATOM 1619 N N . ASP A 1 220 ? 7.463 3.380 8.541 1.00 84.44 220 ASP A N 1
ATOM 1620 C CA . ASP A 1 220 ? 7.229 1.949 8.766 1.00 84.44 220 ASP A CA 1
ATOM 1621 C C . ASP A 1 220 ? 8.564 1.211 8.922 1.00 84.44 220 ASP A C 1
ATOM 1623 O O . ASP A 1 220 ? 9.023 0.475 8.047 1.00 84.44 220 ASP A O 1
ATOM 1627 N N . GLU A 1 221 ? 9.184 1.389 10.089 1.00 77.88 221 GLU A N 1
ATOM 1628 C CA . GLU A 1 221 ? 10.446 0.739 10.466 1.00 77.88 221 GLU A CA 1
ATOM 1629 C C . GLU A 1 221 ? 10.341 -0.795 10.486 1.00 77.88 221 GLU A C 1
ATOM 1631 O O . GLU A 1 221 ? 11.346 -1.504 10.436 1.00 77.88 221 GLU A O 1
ATOM 1636 N N . THR A 1 222 ? 9.117 -1.327 10.557 1.00 79.81 222 THR A N 1
ATOM 1637 C CA . THR A 1 222 ? 8.865 -2.769 10.607 1.00 79.81 222 THR A CA 1
ATOM 1638 C C . THR A 1 222 ? 8.631 -3.395 9.233 1.00 79.81 222 THR A C 1
ATOM 1640 O O . THR A 1 222 ? 8.456 -4.614 9.154 1.00 79.81 222 THR A O 1
ATOM 1643 N N . LEU A 1 223 ? 8.591 -2.582 8.171 1.00 85.00 223 LEU A N 1
ATOM 1644 C CA . LEU A 1 223 ? 8.274 -2.986 6.799 1.00 85.00 223 LEU A CA 1
ATOM 1645 C C . LEU A 1 223 ? 6.964 -3.796 6.690 1.00 85.00 223 LEU A C 1
ATOM 1647 O O . LEU A 1 223 ? 6.828 -4.665 5.829 1.00 85.00 223 LEU A O 1
ATOM 1651 N N . ALA A 1 224 ? 5.987 -3.531 7.567 1.00 82.44 224 ALA A N 1
ATOM 1652 C CA . ALA A 1 224 ? 4.711 -4.250 7.591 1.00 82.44 224 ALA A CA 1
ATOM 1653 C C . ALA A 1 224 ? 3.925 -4.065 6.288 1.00 82.44 224 ALA A C 1
ATOM 1655 O O . ALA A 1 224 ? 3.331 -5.005 5.765 1.00 82.44 224 ALA A O 1
ATOM 1656 N N . THR A 1 225 ? 3.936 -2.845 5.759 1.00 82.38 225 THR A N 1
ATOM 1657 C CA . THR A 1 225 ? 3.284 -2.482 4.496 1.00 82.38 225 THR A CA 1
ATOM 1658 C C . THR A 1 225 ? 3.962 -3.141 3.294 1.00 82.38 225 THR A C 1
ATOM 1660 O O . THR A 1 225 ? 3.293 -3.526 2.333 1.00 82.38 225 THR A O 1
ATOM 1663 N N . VAL A 1 226 ? 5.279 -3.344 3.373 1.00 8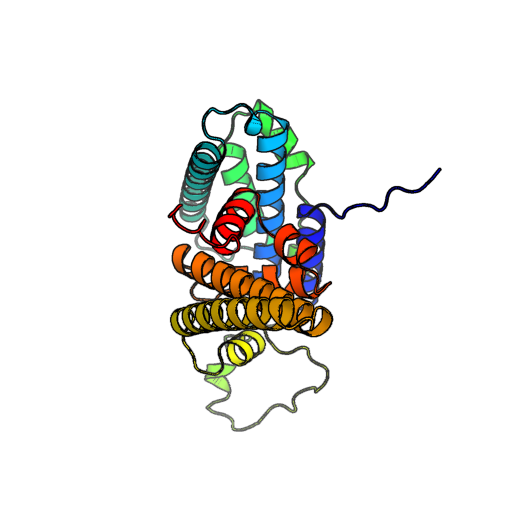4.25 226 VAL A N 1
ATOM 1664 C CA . VAL A 1 226 ? 6.070 -4.046 2.356 1.00 84.25 226 VAL A CA 1
ATOM 1665 C C . VAL A 1 226 ? 5.730 -5.537 2.345 1.00 84.25 226 VAL A C 1
ATOM 1667 O O . VAL A 1 226 ? 5.498 -6.089 1.273 1.00 84.25 226 VAL A O 1
ATOM 1670 N N . ASP A 1 227 ? 5.613 -6.174 3.518 1.00 83.12 227 ASP A N 1
ATOM 1671 C CA . ASP A 1 227 ? 5.197 -7.579 3.635 1.00 83.12 227 ASP A CA 1
ATOM 1672 C C . ASP A 1 227 ? 3.841 -7.834 2.962 1.00 83.12 227 ASP A C 1
ATOM 1674 O O . ASP A 1 227 ? 3.727 -8.761 2.162 1.00 83.12 227 ASP A O 1
ATOM 1678 N N . LEU A 1 228 ? 2.843 -6.978 3.209 1.00 81.75 228 LEU A N 1
ATOM 1679 C CA . LEU A 1 228 ? 1.519 -7.112 2.590 1.00 81.75 228 LEU A CA 1
ATOM 1680 C C . LEU A 1 228 ? 1.575 -7.034 1.062 1.00 81.75 228 LEU A C 1
ATOM 1682 O O . LEU A 1 228 ? 0.969 -7.847 0.364 1.00 81.75 228 LEU A O 1
ATOM 1686 N N . ARG A 1 229 ? 2.309 -6.052 0.534 1.00 82.12 229 ARG A N 1
ATOM 1687 C CA . ARG A 1 229 ? 2.419 -5.830 -0.913 1.00 82.12 229 ARG A CA 1
ATOM 1688 C C . ARG A 1 229 ? 3.227 -6.928 -1.592 1.00 82.12 229 ARG A C 1
ATOM 1690 O O . ARG A 1 229 ? 2.897 -7.320 -2.710 1.00 82.12 229 ARG A O 1
ATOM 1697 N N . TRP A 1 230 ? 4.220 -7.485 -0.905 1.00 80.56 230 TRP A N 1
ATOM 1698 C CA . TRP A 1 230 ? 4.905 -8.689 -1.356 1.00 80.56 230 TRP A CA 1
ATOM 1699 C C . TRP A 1 230 ? 3.988 -9.911 -1.376 1.00 80.56 230 TRP A C 1
ATOM 1701 O O . TRP A 1 230 ? 3.980 -10.621 -2.375 1.00 80.56 230 TRP A O 1
ATOM 1711 N N . ASP A 1 231 ? 3.171 -10.133 -0.347 1.00 81.00 231 ASP A N 1
ATOM 1712 C CA . ASP A 1 231 ? 2.237 -11.268 -0.301 1.00 81.00 231 ASP A CA 1
ATOM 1713 C C . ASP A 1 231 ? 1.144 -11.182 -1.389 1.00 81.00 231 ASP A C 1
ATOM 1715 O O . ASP A 1 231 ? 0.596 -12.204 -1.822 1.00 81.00 231 ASP A O 1
ATOM 1719 N N . LEU A 1 232 ? 0.827 -9.971 -1.863 1.00 79.06 232 LEU A N 1
ATOM 1720 C CA . LEU A 1 232 ? -0.014 -9.759 -3.044 1.00 79.06 232 LEU A CA 1
ATOM 1721 C C . LEU A 1 232 ? 0.744 -10.013 -4.354 1.00 79.06 232 LEU A C 1
ATOM 1723 O O . LEU A 1 232 ? 0.205 -10.664 -5.252 1.00 79.06 232 LEU A O 1
ATOM 1727 N N . ALA A 1 233 ? 1.985 -9.531 -4.458 1.00 74.06 233 ALA A N 1
ATOM 1728 C CA . ALA A 1 233 ? 2.829 -9.673 -5.644 1.00 74.06 233 ALA A CA 1
ATOM 1729 C C . ALA A 1 233 ? 3.265 -11.128 -5.912 1.00 74.06 233 ALA A C 1
ATOM 1731 O O . ALA A 1 233 ? 3.254 -11.572 -7.062 1.00 74.06 233 ALA A O 1
ATOM 1732 N N . ASP A 1 234 ? 3.569 -11.903 -4.865 1.00 71.12 234 ASP A N 1
ATOM 1733 C CA . ASP A 1 234 ? 4.047 -13.297 -4.948 1.00 71.12 234 ASP A CA 1
ATOM 1734 C C . ASP A 1 234 ? 3.005 -14.248 -5.578 1.00 71.12 234 ASP A C 1
ATOM 1736 O O . ASP A 1 234 ? 3.302 -15.360 -6.010 1.00 71.12 234 ASP A O 1
ATOM 1740 N N . ARG A 1 235 ? 1.759 -13.783 -5.743 1.00 57.69 235 ARG A N 1
ATOM 1741 C CA . ARG A 1 235 ? 0.698 -14.523 -6.438 1.00 57.69 235 ARG A CA 1
ATOM 1742 C C . ARG A 1 235 ? 0.892 -14.605 -7.961 1.00 57.69 235 ARG A C 1
ATOM 1744 O O . ARG A 1 235 ? 0.118 -15.317 -8.604 1.00 57.69 235 ARG A O 1
ATOM 1751 N N . GLY A 1 236 ? 1.862 -13.910 -8.569 1.00 49.59 236 GLY A N 1
ATOM 1752 C CA . GLY A 1 236 ? 2.227 -14.118 -9.977 1.00 49.59 236 GLY A CA 1
ATOM 1753 C C . GLY A 1 236 ? 3.361 -13.213 -10.468 1.00 49.59 236 GLY A C 1
ATOM 1754 O O . GLY A 1 236 ? 3.198 -12.001 -10.537 1.00 49.59 236 GLY A O 1
ATOM 1755 N N . GLY A 1 237 ? 4.489 -13.816 -10.856 1.00 51.03 237 GLY A N 1
ATOM 1756 C CA . GLY A 1 237 ? 5.752 -13.143 -11.202 1.00 51.03 237 GLY A CA 1
ATOM 1757 C C . GLY A 1 237 ? 5.807 -12.420 -12.556 1.00 51.03 237 GLY A C 1
ATOM 1758 O O . GLY A 1 237 ? 6.794 -12.565 -13.275 1.00 51.03 237 GLY A O 1
ATOM 1759 N N . ASP A 1 238 ? 4.767 -11.670 -12.922 1.00 61.94 238 ASP A N 1
ATOM 1760 C CA . ASP A 1 238 ? 4.759 -10.809 -14.113 1.00 61.94 238 ASP A CA 1
ATOM 1761 C C . ASP A 1 238 ? 4.731 -9.317 -13.730 1.00 61.94 238 ASP A C 1
ATOM 1763 O O . ASP A 1 238 ? 4.097 -8.923 -12.749 1.00 61.94 238 ASP A O 1
ATOM 1767 N N . ARG A 1 239 ? 5.383 -8.470 -14.538 1.00 62.78 239 ARG A N 1
ATOM 1768 C CA . ARG A 1 239 ? 5.503 -7.011 -14.359 1.00 62.78 239 ARG A CA 1
ATOM 1769 C C . ARG A 1 239 ? 4.139 -6.342 -14.193 1.00 62.78 239 ARG A C 1
ATOM 1771 O O . ARG A 1 239 ? 3.981 -5.456 -13.357 1.00 62.78 239 ARG A O 1
ATOM 1778 N N . GLY A 1 240 ? 3.142 -6.798 -14.955 1.00 60.44 240 GLY A N 1
ATOM 1779 C CA . GLY A 1 240 ? 1.768 -6.304 -14.859 1.00 60.44 240 GLY A CA 1
ATOM 1780 C C . GLY A 1 240 ? 1.155 -6.499 -13.469 1.00 60.44 240 GLY A C 1
ATOM 1781 O O . GLY A 1 240 ? 0.400 -5.642 -13.021 1.00 60.44 240 GLY A O 1
ATOM 1782 N N . ARG A 1 241 ? 1.528 -7.570 -12.756 1.00 70.50 241 ARG A N 1
ATOM 1783 C CA . ARG A 1 241 ? 1.069 -7.821 -11.384 1.00 70.50 241 ARG A CA 1
ATOM 1784 C C . ARG A 1 241 ? 1.833 -7.035 -10.327 1.00 70.50 241 ARG A C 1
ATOM 1786 O O . ARG A 1 241 ? 1.221 -6.580 -9.369 1.00 70.50 241 ARG A O 1
ATOM 1793 N N . LEU A 1 242 ? 3.139 -6.833 -10.509 1.00 67.81 242 LEU A N 1
ATOM 1794 C CA . LEU A 1 242 ? 3.918 -5.958 -9.623 1.00 67.81 242 LEU A CA 1
ATOM 1795 C C . LEU A 1 242 ? 3.344 -4.537 -9.629 1.00 67.81 242 LEU A C 1
ATOM 1797 O O . LEU A 1 242 ? 3.170 -3.916 -8.590 1.00 67.81 242 LEU A O 1
ATOM 1801 N N . ILE A 1 243 ? 2.974 -4.047 -10.811 1.00 69.31 243 ILE A N 1
ATOM 1802 C CA . ILE A 1 243 ? 2.364 -2.726 -10.961 1.00 69.31 243 ILE A CA 1
ATOM 1803 C C . ILE A 1 243 ? 0.913 -2.726 -10.457 1.00 69.31 243 ILE A C 1
ATOM 1805 O O . ILE A 1 243 ? 0.469 -1.722 -9.909 1.00 69.31 243 ILE A O 1
ATOM 1809 N N . SER A 1 244 ? 0.164 -3.828 -10.594 1.00 70.38 244 SER A N 1
ATOM 1810 C CA . SER A 1 244 ? -1.254 -3.865 -10.200 1.00 70.38 244 SER A CA 1
ATOM 1811 C C . SER A 1 244 ? -1.497 -3.811 -8.694 1.00 70.38 244 SER A C 1
ATOM 1813 O O . SER A 1 244 ? -2.626 -3.557 -8.293 1.00 70.38 244 SER A O 1
ATOM 1815 N N . VAL A 1 245 ? -0.487 -4.087 -7.864 1.00 72.81 245 VAL A N 1
ATOM 1816 C CA . VAL A 1 245 ? -0.614 -4.016 -6.396 1.00 72.81 245 VAL A CA 1
ATOM 1817 C C . VAL A 1 245 ? -0.311 -2.625 -5.827 1.00 72.81 245 VAL A C 1
ATOM 1819 O O . VAL A 1 245 ? -0.384 -2.434 -4.615 1.00 72.81 245 VAL A O 1
ATOM 1822 N N . LEU A 1 246 ? 0.036 -1.667 -6.692 1.00 74.31 246 LEU A N 1
ATOM 1823 C CA . LEU A 1 246 ? 0.346 -0.284 -6.337 1.00 74.31 246 LEU A CA 1
ATOM 1824 C C . LEU A 1 246 ? -0.839 0.649 -6.597 1.00 74.31 246 LEU A C 1
ATOM 1826 O O . LEU A 1 246 ? -1.561 0.496 -7.588 1.00 74.31 246 LEU A O 1
ATOM 1830 N N . GLY A 1 247 ? -0.968 1.682 -5.760 1.00 68.94 247 GLY A N 1
ATOM 1831 C CA . GLY A 1 247 ? -1.864 2.811 -6.035 1.00 68.94 247 GLY A CA 1
ATOM 1832 C C . GLY A 1 247 ? -1.432 3.584 -7.288 1.00 68.94 247 GLY A C 1
ATOM 1833 O O . GLY A 1 247 ? -0.293 3.480 -7.742 1.00 68.94 247 GLY A O 1
ATOM 1834 N N . ALA A 1 248 ? -2.319 4.377 -7.888 1.00 70.19 248 ALA A N 1
ATOM 1835 C CA . ALA A 1 248 ? -2.038 5.143 -9.108 1.00 70.19 248 ALA A CA 1
ATOM 1836 C C . ALA A 1 248 ? -0.830 6.083 -8.961 1.00 70.19 248 ALA A C 1
ATOM 1838 O O . ALA A 1 248 ? 0.029 6.109 -9.840 1.00 70.19 248 ALA A O 1
ATOM 1839 N N . ALA A 1 249 ? -0.706 6.786 -7.831 1.00 67.31 249 ALA A N 1
ATOM 1840 C CA . ALA A 1 249 ? 0.445 7.657 -7.575 1.00 67.31 249 ALA A CA 1
ATOM 1841 C C . ALA A 1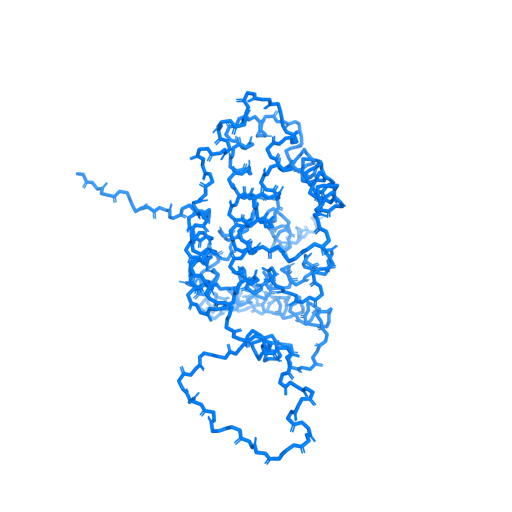 249 ? 1.774 6.889 -7.478 1.00 67.31 249 ALA A C 1
ATOM 1843 O O . ALA A 1 249 ? 2.808 7.353 -7.962 1.00 67.31 249 ALA A O 1
ATOM 1844 N N . GLU A 1 250 ? 1.747 5.699 -6.879 1.00 71.38 250 GLU A N 1
ATOM 1845 C CA . GLU A 1 250 ? 2.920 4.829 -6.754 1.00 71.38 250 GLU A CA 1
ATOM 1846 C C . GLU A 1 250 ? 3.301 4.218 -8.104 1.00 71.38 250 GLU A C 1
ATOM 1848 O O . GLU A 1 250 ? 4.485 4.126 -8.422 1.00 71.38 250 GLU A O 1
ATOM 1853 N N . ARG A 1 251 ? 2.313 3.870 -8.939 1.00 75.88 251 ARG A N 1
ATOM 1854 C CA . ARG A 1 251 ? 2.548 3.395 -10.309 1.00 75.88 251 ARG A CA 1
ATOM 1855 C C . ARG A 1 251 ? 3.282 4.435 -11.144 1.00 75.88 251 ARG A C 1
ATOM 1857 O O . ARG A 1 251 ? 4.249 4.073 -11.806 1.00 75.88 251 ARG A O 1
ATOM 1864 N N . ASP A 1 252 ? 2.891 5.703 -11.067 1.00 69.25 252 ASP A N 1
ATOM 1865 C CA . ASP A 1 252 ? 3.571 6.784 -11.791 1.00 69.25 252 ASP A CA 1
ATOM 1866 C C . ASP A 1 252 ? 4.985 7.040 -11.251 1.00 69.25 252 ASP A C 1
ATOM 1868 O O . ASP A 1 252 ? 5.922 7.264 -12.020 1.00 69.25 252 ASP A O 1
ATOM 1872 N N . ALA A 1 253 ? 5.174 6.984 -9.929 1.00 70.38 253 ALA A N 1
ATOM 1873 C CA . ALA A 1 253 ? 6.497 7.111 -9.320 1.00 70.38 253 ALA A CA 1
ATOM 1874 C C . ALA A 1 253 ? 7.431 5.955 -9.717 1.00 70.38 253 ALA A C 1
ATOM 1876 O O . ALA A 1 253 ? 8.599 6.182 -10.049 1.00 70.38 253 ALA A O 1
ATOM 1877 N N . LEU A 1 254 ? 6.913 4.726 -9.728 1.00 73.81 254 LEU A N 1
ATOM 1878 C CA . LEU A 1 254 ? 7.652 3.554 -10.177 1.00 73.81 254 LEU A CA 1
ATOM 1879 C C . LEU A 1 254 ? 7.922 3.612 -11.684 1.00 73.81 254 LEU A C 1
ATOM 1881 O O . LEU A 1 254 ? 9.046 3.342 -12.091 1.00 73.81 254 LEU A O 1
ATOM 1885 N N . ALA A 1 255 ? 6.954 4.023 -12.508 1.00 73.31 255 ALA A N 1
ATOM 1886 C CA . ALA A 1 255 ? 7.135 4.182 -13.951 1.00 73.31 255 ALA A CA 1
ATOM 1887 C C . ALA A 1 255 ? 8.293 5.139 -14.266 1.00 73.31 255 ALA A C 1
ATOM 1889 O O . ALA A 1 255 ? 9.187 4.769 -15.019 1.00 73.31 255 ALA A O 1
ATOM 1890 N N . ARG A 1 256 ? 8.369 6.293 -13.586 1.00 70.38 256 ARG A N 1
ATOM 1891 C CA . ARG A 1 256 ? 9.509 7.225 -13.702 1.00 70.38 256 ARG A CA 1
ATOM 1892 C C . ARG A 1 256 ? 10.855 6.623 -13.289 1.00 70.38 256 ARG A C 1
ATOM 1894 O O . ARG A 1 256 ? 11.890 7.096 -13.734 1.00 70.38 256 ARG A O 1
ATOM 1901 N N . THR A 1 257 ? 10.849 5.618 -12.415 1.00 66.38 257 THR A N 1
ATOM 1902 C CA . THR A 1 257 ? 12.068 4.914 -11.978 1.00 66.38 257 THR A CA 1
ATOM 1903 C C . THR A 1 257 ? 12.471 3.808 -12.960 1.00 66.38 257 THR A C 1
ATOM 1905 O O . THR A 1 257 ? 13.645 3.463 -13.053 1.00 66.38 257 THR A O 1
ATOM 1908 N N . LEU A 1 258 ? 11.498 3.233 -13.673 1.00 65.25 258 LEU A N 1
ATOM 1909 C CA . LEU A 1 258 ? 11.690 2.146 -14.634 1.00 65.25 258 LEU A CA 1
ATOM 1910 C C . LEU A 1 258 ? 11.970 2.640 -16.059 1.00 65.25 258 LEU A C 1
ATOM 1912 O O . LEU A 1 258 ? 12.531 1.894 -16.861 1.00 65.25 258 LEU A O 1
ATOM 1916 N N . GLU A 1 259 ? 11.545 3.855 -16.401 1.00 66.88 259 GLU A N 1
ATOM 1917 C CA . GLU A 1 259 ? 11.831 4.462 -17.696 1.00 66.88 259 GLU A CA 1
ATOM 1918 C C . GLU A 1 259 ? 13.292 4.939 -17.744 1.00 66.88 259 GLU A C 1
ATOM 1920 O O . GLU A 1 259 ? 13.714 5.709 -16.880 1.00 66.88 259 GLU A O 1
ATOM 1925 N N . PRO A 1 260 ? 14.094 4.491 -18.727 1.00 53.22 260 PRO A N 1
ATOM 1926 C CA . PRO A 1 260 ? 15.437 5.024 -18.912 1.00 53.22 260 PRO A CA 1
ATOM 1927 C C . PRO A 1 260 ? 15.345 6.512 -19.267 1.00 53.22 260 PRO A C 1
ATOM 1929 O O . PRO A 1 260 ? 14.503 6.895 -20.084 1.00 53.22 260 PRO A O 1
ATOM 1932 N N . GLU A 1 261 ? 16.206 7.352 -18.677 1.00 44.75 261 GLU A N 1
ATOM 1933 C CA . GLU A 1 261 ? 16.260 8.763 -19.068 1.00 44.75 261 GLU A CA 1
ATOM 1934 C C . GLU A 1 261 ? 16.495 8.868 -20.584 1.00 44.75 261 GLU A C 1
ATOM 1936 O O . GLU A 1 261 ? 17.353 8.157 -21.121 1.00 44.75 261 GLU A O 1
ATOM 1941 N N . PRO A 1 262 ? 15.739 9.723 -21.298 1.00 43.19 262 PRO A N 1
ATOM 1942 C CA . PRO A 1 262 ? 15.959 9.914 -22.721 1.00 43.19 262 PRO A CA 1
ATOM 1943 C C . PRO A 1 262 ? 17.389 10.413 -22.933 1.00 43.19 262 PRO A C 1
ATOM 1945 O O . PRO A 1 262 ? 17.785 11.423 -22.346 1.00 43.19 262 PRO A O 1
ATOM 1948 N N . GLU A 1 263 ? 18.163 9.710 -23.768 1.00 40.66 263 GLU A N 1
ATOM 1949 C CA . GLU A 1 263 ? 19.506 10.161 -24.130 1.00 40.66 263 GLU A CA 1
ATOM 1950 C C . GLU A 1 263 ? 19.435 11.614 -24.625 1.00 40.66 263 GLU A C 1
ATOM 1952 O O . GLU A 1 263 ? 18.575 11.940 -25.457 1.00 40.66 263 GLU A O 1
ATOM 1957 N N . PRO A 1 264 ? 20.307 12.512 -24.128 1.00 44.84 264 PRO A N 1
ATOM 1958 C CA . PRO A 1 264 ? 20.329 13.883 -24.601 1.00 44.84 264 PRO A CA 1
ATOM 1959 C C . PRO A 1 264 ? 20.599 13.868 -26.106 1.00 44.84 264 PRO A C 1
ATOM 1961 O O . PRO A 1 264 ? 21.619 13.341 -26.557 1.00 44.84 264 PRO A O 1
ATOM 1964 N N . ALA A 1 265 ? 19.668 14.437 -26.876 1.00 57.72 265 ALA A N 1
ATOM 1965 C CA . ALA A 1 265 ? 19.795 14.553 -28.322 1.00 57.72 265 ALA A CA 1
ATOM 1966 C C . ALA A 1 265 ? 21.136 15.226 -28.658 1.00 57.72 265 ALA A C 1
ATOM 1968 O O . ALA A 1 265 ? 21.352 16.391 -28.315 1.00 57.72 265 ALA A O 1
ATOM 1969 N N . SER A 1 266 ? 22.036 14.449 -29.264 1.00 61.19 266 SER A N 1
ATOM 1970 C CA . SER A 1 266 ? 23.352 14.898 -29.733 1.00 61.19 266 SER A CA 1
ATOM 1971 C C . SER A 1 266 ? 23.254 15.647 -31.056 1.00 61.19 266 SER A C 1
ATOM 1973 O O . SER A 1 266 ? 22.427 15.241 -31.905 1.00 61.19 266 SER A O 1
#

Foldseek 3Di:
DPPDPPPCALLNLLCVQLLVCLVLLVLVLNLVSLLVSLLSLVLVVCVVPPLVVDPDSLVVNVVLVVLLVVLLVVLVVVDDPDDDQSVRNSVSSLVSSLVSDDPVCNCVSVVRRDDDVSSVVRDNPPPPVPVVVVCVPPVDDPPDPPPRDDDLVRVVCVQCVPHALLRLLVVLLVLLVVLQVVLVVCVVVVNNVSSVVSNLSSLVSLLLSLLSVVCVVVVVSSSSVSVSLVVQQVVDSDSVSSLSNDRPSSSVVSVVSSDDDPDPDD

Sequence (266 aa):
MTETPHHDRLPDAYAELSRRHAHDGDLRLAQLAAWAGDVHVLEELLWEHGLAQAPDPLVQLAAVGESVALAVEEAARDLPDGPLTARAVVEAAREALVTTFDESVHGLLVDRFADLAQLDEATPAAASLTNAHATRRTGVRPVRDVTAAPSREERLAARLVGRTAEQLAAELRTTAADCATMAGLLAADGEPEAAGRLSRQADTAAFEAHLVAAALAAGDETLATVDLRWDLADRGGDRGRLISVLGAAERDALARTLEPEPEPAS